Protein AF-A0A9P6GRE8-F1 (afdb_monomer_lite)

Foldseek 3Di:
DDDDDDDDDDDDDDPDPPVPPPPPPPPVVVVVVVPPPCLVVLLVLVVVQCPDPFWDQDPQQAIDGPPVVVVVVCVVPVSCVVSNPHHRPPVVVSCCVPVPPPVPPPDDDDPVVVVVVVVPPPDDDDDDDDDDDDDDDDDDDDDDDPPVPPPPQDPVNVVVVVVVVVVVVVVVVVVVVVDQLLVVLLVVQCVQQVVQDPVLSVQVSVVSVDSVVSVVLVPDPDVLRNLVVSLVSSVVCLVVDPDVVSNVQNVQWDSDDDGHIDGNPPPPPPD

pLDDT: mean 74.09, std 20.43, range [36.44, 96.12]

Structure (mmCIF, N/CA/C/O backbone):
data_AF-A0A9P6GRE8-F1
#
_entry.id   AF-A0A9P6GRE8-F1
#
loop_
_atom_site.group_PDB
_atom_site.id
_atom_site.type_symbol
_atom_site.label_atom_id
_atom_site.label_alt_id
_atom_site.label_comp_id
_atom_site.label_asym_id
_atom_site.label_entity_id
_atom_site.label_seq_id
_atom_site.pdbx_PDB_ins_code
_atom_site.Cartn_x
_atom_site.Cartn_y
_atom_site.Cartn_z
_atom_site.occupancy
_atom_site.B_iso_or_equiv
_atom_site.auth_seq_id
_atom_site.auth_comp_id
_atom_site.auth_asym_id
_atom_site.auth_atom_id
_atom_site.pdbx_PDB_model_num
ATOM 1 N N . MET A 1 1 ? -54.436 6.975 -46.767 1.00 41.91 1 MET A N 1
ATOM 2 C CA . MET A 1 1 ? -54.379 5.499 -46.715 1.00 41.91 1 MET A CA 1
ATOM 3 C C . MET A 1 1 ? -53.053 5.108 -47.328 1.00 41.91 1 MET A C 1
ATOM 5 O O . MET A 1 1 ? -52.965 4.962 -48.537 1.00 41.91 1 MET A O 1
ATOM 9 N N . GLU A 1 2 ? -52.014 5.079 -46.502 1.00 37.56 2 GLU A N 1
ATOM 10 C CA . GLU A 1 2 ? -50.645 4.765 -46.909 1.00 37.56 2 GLU A CA 1
ATOM 11 C C . GLU A 1 2 ? -50.245 3.464 -46.216 1.00 37.56 2 GLU A C 1
ATOM 13 O O . GLU A 1 2 ? -50.403 3.318 -45.004 1.00 37.56 2 GLU A O 1
ATOM 18 N N . LEU A 1 3 ? -49.809 2.498 -47.021 1.00 41.84 3 LEU A N 1
ATOM 19 C CA . LEU A 1 3 ? -49.310 1.201 -46.592 1.00 41.84 3 LEU A CA 1
ATOM 20 C C . LEU A 1 3 ? -47.815 1.343 -46.313 1.00 41.84 3 LEU A C 1
ATOM 22 O O . LEU A 1 3 ? -47.049 1.599 -47.238 1.00 41.84 3 LEU A O 1
ATOM 26 N N . ASN A 1 4 ? -47.405 1.147 -45.060 1.00 46.91 4 ASN A N 1
ATOM 27 C CA . ASN A 1 4 ? -46.005 0.960 -44.702 1.00 46.91 4 ASN A CA 1
ATOM 28 C C . ASN A 1 4 ? -45.861 -0.433 -44.080 1.00 46.91 4 ASN A C 1
ATOM 30 O O . ASN A 1 4 ? -46.394 -0.708 -43.004 1.00 46.91 4 ASN A O 1
ATOM 34 N N . ALA A 1 5 ? -45.208 -1.334 -44.813 1.00 48.62 5 ALA A N 1
ATOM 35 C CA . ALA A 1 5 ? -44.947 -2.702 -44.397 1.00 48.62 5 ALA A CA 1
ATOM 36 C C . ALA A 1 5 ? -43.718 -2.727 -43.478 1.00 48.62 5 ALA A C 1
ATOM 38 O O . ALA A 1 5 ? -42.595 -2.490 -43.918 1.00 48.62 5 ALA A O 1
ATOM 39 N N . TYR A 1 6 ? -43.943 -3.008 -42.195 1.00 40.28 6 TYR A N 1
ATOM 40 C CA . TYR A 1 6 ? -42.891 -3.307 -41.227 1.00 40.28 6 TYR A CA 1
ATOM 41 C C . TYR A 1 6 ? -42.411 -4.752 -41.414 1.00 40.28 6 TYR A C 1
ATOM 43 O O . TYR A 1 6 ? -43.189 -5.695 -41.277 1.00 40.28 6 TYR A O 1
ATOM 51 N N . SER A 1 7 ? -41.123 -4.905 -41.723 1.00 48.31 7 SER A N 1
ATOM 52 C CA . SER A 1 7 ? -40.409 -6.183 -41.771 1.00 48.31 7 SER A CA 1
ATOM 53 C C . SER A 1 7 ? -39.946 -6.580 -40.368 1.00 48.31 7 SER A C 1
ATOM 55 O O . SER A 1 7 ? -39.367 -5.767 -39.648 1.00 48.31 7 SER A O 1
ATOM 57 N N . VAL A 1 8 ? -40.194 -7.837 -40.002 1.00 44.16 8 VAL A N 1
ATOM 58 C CA . VAL A 1 8 ? -39.723 -8.508 -38.781 1.00 44.16 8 VAL A CA 1
ATOM 59 C C . VAL A 1 8 ? -38.651 -9.530 -39.180 1.00 44.16 8 VAL A C 1
ATOM 61 O O . VAL A 1 8 ? -38.785 -10.152 -40.230 1.00 44.16 8 VAL A O 1
ATOM 64 N N . ALA A 1 9 ? -37.663 -9.712 -38.292 1.00 37.53 9 ALA A N 1
ATOM 65 C CA . ALA A 1 9 ? -36.403 -10.476 -38.382 1.00 37.53 9 ALA A CA 1
ATOM 66 C C . ALA A 1 9 ? -35.232 -9.630 -38.934 1.00 37.53 9 ALA A C 1
ATOM 68 O O . ALA A 1 9 ? -35.359 -9.003 -39.976 1.00 37.53 9 ALA A O 1
ATOM 69 N N . ASP A 1 10 ? -34.094 -9.466 -38.255 1.00 37.81 10 ASP A N 1
ATOM 70 C CA . ASP A 1 10 ? -33.418 -10.404 -37.362 1.00 37.81 10 ASP A CA 1
ATOM 71 C C . ASP A 1 10 ? -32.956 -9.795 -36.034 1.00 37.81 10 ASP A C 1
ATOM 73 O O . ASP A 1 10 ? -32.439 -8.682 -35.934 1.00 37.81 10 ASP A O 1
ATOM 77 N N . VAL A 1 11 ? -33.134 -10.622 -35.011 1.00 52.03 11 VAL A N 1
ATOM 78 C CA . VAL A 1 11 ? -32.720 -10.466 -33.626 1.00 52.03 11 VAL A CA 1
ATOM 79 C C . VAL A 1 11 ? -31.392 -11.211 -33.514 1.00 52.03 11 VAL A C 1
ATOM 81 O O . VAL A 1 11 ? -31.426 -12.432 -33.527 1.00 52.03 11 VAL A O 1
ATOM 84 N N . ASN A 1 12 ? -30.244 -10.517 -33.499 1.00 39.22 12 ASN A N 1
ATOM 85 C CA . ASN A 1 12 ? -28.954 -11.003 -32.964 1.00 39.22 12 ASN A CA 1
ATOM 86 C C . ASN A 1 12 ? -27.802 -10.022 -33.249 1.00 39.22 12 ASN A C 1
ATOM 88 O O . ASN A 1 12 ? -27.154 -10.101 -34.289 1.00 39.22 12 ASN A O 1
ATOM 92 N N . SER A 1 13 ? -27.519 -9.124 -32.301 1.00 41.50 13 SER A N 1
ATOM 93 C CA . SER A 1 13 ? -26.158 -8.692 -31.910 1.00 41.50 13 SER A CA 1
ATOM 94 C C . SER A 1 13 ? -26.251 -7.577 -30.866 1.00 41.50 13 SER A C 1
ATOM 96 O O . SER A 1 13 ? -25.869 -6.434 -31.091 1.00 41.50 13 SER A O 1
ATOM 98 N N . LEU A 1 14 ? -26.790 -7.923 -29.697 1.00 40.62 14 LEU A N 1
ATOM 99 C CA . LEU A 1 14 ? -26.604 -7.168 -28.460 1.00 40.62 14 LEU A CA 1
ATOM 100 C C . LEU A 1 14 ? -26.132 -8.148 -27.388 1.00 40.62 14 LEU A C 1
ATOM 102 O O . LEU A 1 14 ? -26.892 -8.591 -26.536 1.00 40.62 14 LEU A O 1
ATOM 106 N N . SER A 1 15 ? -24.856 -8.513 -27.464 1.00 36.78 15 SER A N 1
ATOM 107 C CA . SER A 1 15 ? -24.159 -9.215 -26.390 1.00 36.78 15 SER A CA 1
ATOM 108 C C . SER A 1 15 ? -22.687 -8.817 -26.401 1.00 36.78 15 SER A C 1
ATOM 110 O O . SER A 1 15 ? -21.869 -9.500 -27.003 1.00 36.78 15 SER A O 1
ATOM 112 N N . SER A 1 16 ? -22.357 -7.686 -25.776 1.00 37.31 16 SER A N 1
ATOM 113 C CA . SER A 1 16 ? -21.084 -7.520 -25.054 1.00 37.31 16 SER A CA 1
ATOM 114 C C . SER A 1 16 ? -21.059 -6.190 -24.288 1.00 37.31 16 SER A C 1
ATOM 116 O O . SER A 1 16 ? -20.123 -5.404 -24.407 1.00 37.31 16 SER A O 1
ATOM 118 N N . ILE A 1 17 ? -22.093 -5.932 -23.484 1.00 36.59 17 ILE A N 1
ATOM 119 C CA . ILE A 1 17 ? -21.968 -5.043 -22.323 1.00 36.59 17 ILE A CA 1
ATOM 120 C C . ILE A 1 17 ? -21.820 -5.980 -21.125 1.00 36.59 17 ILE A C 1
ATOM 122 O O . ILE A 1 17 ? -22.780 -6.291 -20.428 1.00 36.59 17 ILE A O 1
ATOM 126 N N . ALA A 1 18 ? -20.616 -6.530 -20.962 1.00 37.81 18 ALA A N 1
ATOM 127 C CA . ALA A 1 18 ? -20.199 -7.091 -19.689 1.00 37.81 18 ALA A CA 1
ATOM 128 C C . ALA A 1 18 ? -19.699 -5.910 -18.857 1.00 37.81 18 ALA A C 1
ATOM 130 O O . ALA A 1 18 ? -18.546 -5.492 -18.951 1.00 37.81 18 ALA A O 1
ATOM 131 N N . ASP A 1 19 ? -20.637 -5.336 -18.115 1.00 36.44 19 ASP A N 1
ATOM 132 C CA . ASP A 1 19 ? -20.415 -4.353 -17.068 1.00 36.44 19 ASP A CA 1
ATOM 133 C C . ASP A 1 19 ? -19.628 -5.030 -15.934 1.00 36.44 19 ASP A C 1
ATOM 135 O O . ASP A 1 19 ? -20.173 -5.527 -14.948 1.00 36.44 19 ASP A O 1
ATOM 139 N N . ALA A 1 20 ? -18.315 -5.148 -16.129 1.00 40.25 20 ALA A N 1
ATOM 140 C CA . ALA A 1 20 ? -17.381 -5.544 -15.091 1.00 40.25 20 ALA A CA 1
ATOM 141 C C . ALA A 1 20 ? -17.182 -4.349 -14.153 1.00 40.25 20 ALA A C 1
ATOM 143 O O . ALA A 1 20 ? -16.136 -3.698 -14.145 1.00 40.25 20 ALA A O 1
ATOM 144 N N . SER A 1 21 ? -18.202 -4.076 -13.339 1.00 36.50 21 SER A N 1
ATOM 145 C CA . SER A 1 21 ? -18.032 -3.335 -12.097 1.00 36.50 21 SER A CA 1
ATOM 146 C C . SER A 1 21 ? -17.137 -4.168 -11.177 1.00 36.50 21 SER A C 1
ATOM 148 O O . SER A 1 21 ? -17.571 -4.958 -10.340 1.00 36.50 21 SER A O 1
ATOM 150 N N . VAL A 1 22 ? -15.827 -4.023 -11.367 1.00 38.09 22 VAL A N 1
ATOM 151 C CA . VAL A 1 22 ? -14.827 -4.445 -10.394 1.00 38.09 22 VAL A CA 1
ATOM 152 C C . VAL A 1 22 ? -15.048 -3.555 -9.180 1.00 38.09 22 VAL A C 1
ATOM 154 O O . VAL A 1 22 ? -14.492 -2.461 -9.070 1.00 38.09 22 VAL A O 1
ATOM 157 N N . VAL A 1 23 ? -15.923 -4.010 -8.282 1.00 38.88 23 VAL A N 1
ATOM 158 C CA . VAL A 1 23 ? -16.037 -3.484 -6.928 1.00 38.88 23 VAL A CA 1
ATOM 159 C C . VAL A 1 23 ? -14.650 -3.654 -6.329 1.00 38.88 23 VAL A C 1
ATOM 161 O O . VAL A 1 23 ? -14.247 -4.745 -5.935 1.00 38.88 23 VAL A O 1
ATOM 164 N N . SER A 1 24 ? -13.873 -2.575 -6.354 1.00 41.00 24 SER A N 1
ATOM 165 C CA . SER A 1 24 ? -12.582 -2.507 -5.693 1.00 41.00 24 SER A CA 1
ATOM 166 C C . SER A 1 24 ? -12.870 -2.593 -4.205 1.00 41.00 24 SER A C 1
ATOM 168 O O . SER A 1 24 ? -13.191 -1.598 -3.557 1.00 41.00 24 SER A O 1
ATOM 170 N N . ILE A 1 25 ? -12.855 -3.819 -3.685 1.00 45.19 25 ILE A N 1
ATOM 171 C CA . ILE A 1 25 ? -13.057 -4.101 -2.273 1.00 45.19 25 ILE A CA 1
ATOM 172 C C . ILE A 1 25 ? -11.935 -3.377 -1.526 1.00 45.19 25 ILE A C 1
ATOM 174 O O . ILE A 1 25 ? -10.766 -3.757 -1.574 1.00 45.19 25 ILE A O 1
ATOM 178 N N . ASN A 1 26 ? -12.299 -2.271 -0.880 1.00 41.69 26 ASN A N 1
ATOM 179 C CA . ASN A 1 26 ? -11.390 -1.448 -0.107 1.00 41.69 26 ASN A CA 1
ATOM 180 C C . ASN A 1 26 ? -10.829 -2.287 1.050 1.00 41.69 26 ASN A C 1
ATOM 182 O O . ASN A 1 26 ? -11.561 -2.637 1.977 1.00 41.69 26 ASN A O 1
ATOM 186 N N . VAL A 1 27 ? -9.527 -2.578 1.015 1.00 47.38 27 VAL A N 1
ATOM 187 C CA . VAL A 1 27 ? -8.810 -3.355 2.041 1.00 47.38 27 VAL A CA 1
ATOM 188 C C . VAL A 1 27 ? -9.034 -2.778 3.448 1.00 47.38 27 VAL A C 1
ATOM 190 O O . VAL A 1 27 ? -9.081 -3.532 4.415 1.00 47.38 27 VAL A O 1
ATOM 193 N N . TYR A 1 28 ? -9.276 -1.466 3.574 1.00 46.78 28 TYR A N 1
ATOM 194 C CA . TYR A 1 28 ? -9.602 -0.816 4.849 1.00 46.78 28 TYR A CA 1
ATOM 195 C C . TYR A 1 28 ? -11.047 -1.032 5.314 1.00 46.78 28 TYR A C 1
ATOM 197 O O . TYR A 1 28 ? -11.292 -1.120 6.515 1.00 46.78 28 TYR A O 1
ATOM 205 N N . GLY A 1 29 ? -12.004 -1.143 4.388 1.00 51.03 29 GLY A N 1
ATOM 206 C CA . GLY A 1 29 ? -13.385 -1.507 4.725 1.00 51.03 29 GLY A CA 1
ATOM 207 C C . GLY A 1 29 ? -13.457 -2.936 5.259 1.00 51.03 29 GLY A C 1
ATOM 208 O O . GLY A 1 29 ? -14.133 -3.203 6.246 1.00 51.03 29 GLY A O 1
ATOM 209 N N . VAL A 1 30 ? -12.653 -3.819 4.668 1.00 52.75 30 VAL A N 1
ATOM 210 C CA . VAL A 1 30 ? -12.494 -5.206 5.103 1.00 52.75 30 VAL A CA 1
ATOM 211 C C . VAL A 1 30 ? -11.774 -5.226 6.464 1.00 52.75 30 VAL A C 1
ATOM 213 O O . VAL A 1 30 ? -12.344 -5.740 7.416 1.00 52.75 30 VAL A O 1
ATOM 216 N N . ALA A 1 31 ? -10.634 -4.529 6.627 1.00 53.25 31 ALA A N 1
ATOM 217 C CA . ALA A 1 31 ? -9.915 -4.318 7.907 1.00 53.25 31 ALA A CA 1
ATOM 218 C C . ALA A 1 31 ? -10.809 -3.882 9.084 1.00 53.25 31 ALA A C 1
ATOM 220 O O . ALA A 1 31 ? -10.649 -4.383 10.198 1.00 53.25 31 ALA A O 1
ATOM 221 N N . ASN A 1 32 ? -11.737 -2.954 8.848 1.00 54.16 32 ASN A N 1
ATOM 222 C CA . ASN A 1 32 ? -12.642 -2.462 9.885 1.00 54.16 32 ASN A CA 1
ATOM 223 C C . ASN A 1 32 ? -13.814 -3.417 10.150 1.00 54.16 32 ASN A C 1
ATOM 225 O O . ASN A 1 32 ? -14.163 -3.595 11.314 1.00 54.16 32 ASN A O 1
ATOM 229 N N . ALA A 1 33 ? -14.345 -4.093 9.126 1.00 56.62 33 ALA A N 1
ATOM 230 C CA . ALA A 1 33 ? -15.331 -5.163 9.305 1.00 56.62 33 ALA A CA 1
ATOM 231 C C . ALA A 1 33 ? -14.755 -6.364 10.088 1.00 56.62 33 ALA A C 1
ATOM 233 O O . ALA A 1 33 ? -15.465 -6.990 10.868 1.00 56.62 33 ALA A O 1
ATOM 234 N N . TRP A 1 34 ? -13.450 -6.652 9.971 1.00 58.41 34 TRP A N 1
ATOM 235 C CA . TRP A 1 34 ? -12.781 -7.698 10.766 1.00 58.41 34 TRP A CA 1
ATOM 236 C C . TRP A 1 34 ? -12.610 -7.349 12.247 1.00 58.41 34 TRP A C 1
ATOM 238 O O . TRP A 1 34 ? -12.411 -8.249 13.062 1.00 58.41 34 TRP A O 1
ATOM 248 N N . ARG A 1 35 ? -12.634 -6.057 12.608 1.00 55.97 35 ARG A N 1
ATOM 249 C CA . ARG A 1 35 ? -12.514 -5.608 14.005 1.00 55.97 35 ARG A CA 1
ATOM 250 C C . ARG A 1 35 ? -13.856 -5.664 14.739 1.00 55.97 35 ARG A C 1
ATOM 252 O O . ARG A 1 35 ? -13.894 -5.437 15.949 1.00 55.97 35 ARG A O 1
ATOM 259 N N . GLU A 1 36 ? -14.939 -5.982 14.031 1.00 67.12 36 GLU A N 1
ATOM 260 C CA . GLU A 1 36 ? -16.207 -6.284 14.670 1.00 67.12 36 GLU A CA 1
ATOM 261 C C . GLU A 1 36 ? -16.109 -7.636 15.396 1.00 67.12 36 GLU A C 1
ATOM 263 O O . GLU A 1 36 ? -15.745 -8.648 14.788 1.00 67.12 36 GLU A O 1
ATOM 268 N N . PRO A 1 37 ? -16.452 -7.693 16.694 1.00 65.12 37 PRO A N 1
ATOM 269 C CA . PRO A 1 37 ? -16.288 -8.887 17.525 1.00 65.12 37 PRO A CA 1
ATOM 270 C C . PRO A 1 37 ? -17.093 -10.120 17.060 1.00 65.12 37 PRO A C 1
ATOM 272 O O . PRO A 1 37 ? -16.915 -11.198 17.620 1.00 65.12 37 PRO A O 1
ATOM 275 N N . GLY A 1 38 ? -17.942 -9.998 16.032 1.00 76.00 38 GLY A N 1
ATOM 276 C CA . GLY A 1 38 ? -18.730 -11.100 15.471 1.00 76.00 38 GLY A CA 1
ATOM 277 C C . GLY A 1 38 ? -18.027 -11.918 14.384 1.00 76.00 38 GLY A C 1
ATOM 278 O O . GLY A 1 38 ? -18.313 -13.099 14.248 1.00 76.00 38 GLY A O 1
ATOM 279 N N . CYS A 1 39 ? -17.069 -11.350 13.646 1.00 81.25 39 CYS A N 1
ATOM 280 C CA . CYS A 1 39 ? -16.564 -11.963 12.409 1.00 81.25 39 CYS A CA 1
ATOM 281 C C . CYS A 1 39 ? -15.835 -13.307 12.644 1.00 81.25 39 CYS A C 1
ATOM 283 O O . CYS A 1 39 ? -16.085 -14.309 11.974 1.00 81.25 39 CYS A O 1
ATOM 285 N N . LYS A 1 40 ? -14.989 -13.376 13.681 1.00 82.25 40 LYS A N 1
ATOM 286 C CA . LYS A 1 40 ? -14.286 -14.616 14.061 1.00 82.25 40 LYS A CA 1
ATOM 287 C C . LYS A 1 40 ? -15.227 -15.673 14.654 1.00 82.25 40 LYS A C 1
ATOM 289 O O . LYS A 1 40 ? -15.020 -16.865 14.435 1.00 82.25 40 LYS A O 1
ATOM 294 N N . ALA A 1 41 ? -16.237 -15.247 15.415 1.00 85.81 41 ALA A N 1
ATOM 295 C CA . ALA A 1 41 ? -17.239 -16.151 15.978 1.00 85.81 41 ALA A CA 1
ATOM 296 C C . ALA A 1 41 ? -18.105 -16.756 14.864 1.00 85.81 41 ALA A C 1
ATOM 298 O O . ALA A 1 41 ? -18.312 -17.965 14.828 1.00 85.81 41 ALA A O 1
ATOM 299 N N . ASP A 1 42 ? -18.502 -15.927 13.903 1.00 88.19 42 ASP A N 1
ATOM 300 C CA . ASP A 1 42 ? -19.281 -16.308 12.730 1.00 88.19 42 ASP A CA 1
ATOM 301 C C . ASP A 1 42 ? -18.570 -17.349 11.870 1.00 88.19 42 ASP A C 1
ATOM 303 O O . ASP A 1 42 ? -19.197 -18.331 11.469 1.00 88.19 42 ASP A O 1
ATOM 307 N N . TRP A 1 43 ? -17.263 -17.172 11.649 1.00 89.19 43 TRP A N 1
ATOM 308 C CA . TRP A 1 43 ? -16.434 -18.156 10.959 1.00 89.19 43 TRP A CA 1
ATOM 309 C C . TRP A 1 43 ? -16.367 -19.490 11.699 1.00 89.19 43 TRP A C 1
ATOM 311 O O . TRP A 1 43 ? -16.486 -20.543 11.079 1.00 89.19 43 TRP A O 1
ATOM 321 N N . LYS A 1 44 ? -16.207 -19.459 13.026 1.00 89.50 44 LYS A N 1
ATOM 322 C CA . LYS A 1 44 ? -16.135 -20.680 13.833 1.00 89.50 44 LYS A CA 1
ATOM 323 C C . LYS A 1 44 ? -17.432 -21.485 13.741 1.00 89.50 44 LYS A C 1
ATOM 325 O O . LYS A 1 44 ? -17.382 -22.683 13.489 1.00 89.50 44 LYS A O 1
ATOM 330 N N . VAL A 1 45 ? -18.577 -20.815 13.873 1.00 90.88 45 VAL A N 1
ATOM 331 C CA . VAL A 1 45 ? -19.903 -21.438 13.732 1.00 90.88 45 VAL A CA 1
ATOM 332 C C . VAL A 1 45 ? -20.086 -22.013 12.326 1.00 90.88 45 VAL A C 1
ATOM 334 O O . VAL A 1 45 ? -20.584 -23.124 12.166 1.00 90.88 45 VAL A O 1
ATOM 337 N N . TRP A 1 46 ? -19.651 -21.283 11.297 1.00 90.69 46 TRP A N 1
ATOM 338 C CA . TRP A 1 46 ? -19.727 -21.751 9.915 1.00 90.69 46 TRP A CA 1
ATOM 339 C C . TRP A 1 46 ? -18.830 -22.974 9.656 1.00 90.69 46 TRP A C 1
ATOM 341 O O . TRP A 1 46 ? -19.262 -23.924 9.007 1.00 90.69 46 TRP A O 1
ATOM 351 N N . GLN A 1 47 ? -17.614 -23.003 10.209 1.00 90.62 47 GLN A N 1
ATOM 352 C CA . GLN A 1 47 ? -16.735 -24.170 10.120 1.00 90.62 47 GLN A CA 1
ATOM 353 C C . GLN A 1 47 ? -17.301 -25.390 10.851 1.00 90.62 47 GLN A C 1
ATOM 355 O O . GLN A 1 47 ? -17.241 -26.496 10.319 1.00 90.62 47 GLN A O 1
ATOM 360 N N . GLU A 1 48 ? -17.846 -25.210 12.057 1.00 90.88 48 GLU A N 1
ATOM 361 C CA . GLU A 1 48 ? -18.491 -26.297 12.802 1.00 90.88 48 GLU A CA 1
ATOM 362 C C . GLU A 1 48 ? -19.645 -26.898 11.992 1.00 90.88 48 GLU A C 1
ATOM 364 O O . GLU A 1 48 ? -19.740 -28.118 11.881 1.00 90.88 48 GLU A O 1
ATOM 369 N N . LEU A 1 49 ? -20.454 -26.053 11.345 1.00 89.62 49 LEU A N 1
ATOM 370 C CA . LEU A 1 49 ? -21.535 -26.479 10.458 1.00 89.62 49 LEU A CA 1
ATOM 371 C C . LEU A 1 49 ? -21.024 -27.266 9.238 1.00 89.62 49 LEU A C 1
ATOM 373 O O . LEU A 1 49 ? -21.609 -28.287 8.885 1.00 89.62 49 LEU A O 1
ATOM 377 N N . ASN A 1 50 ? -19.933 -26.818 8.608 1.00 88.19 50 ASN A N 1
ATOM 378 C CA . ASN A 1 50 ? -19.365 -27.465 7.419 1.00 88.19 50 ASN A CA 1
ATOM 379 C C . ASN A 1 50 ? -18.635 -28.787 7.738 1.00 88.19 50 ASN A C 1
ATOM 381 O O . ASN A 1 50 ? -18.508 -29.655 6.880 1.00 88.19 50 ASN A O 1
ATOM 385 N N . ASN A 1 51 ? -18.176 -28.962 8.981 1.00 88.62 51 ASN A N 1
ATOM 386 C CA . ASN A 1 51 ? -17.532 -30.194 9.448 1.00 88.62 51 ASN A CA 1
ATOM 387 C C . ASN A 1 51 ? -18.531 -31.289 9.862 1.00 88.62 51 ASN A C 1
ATOM 389 O O . ASN A 1 51 ? -18.130 -32.430 10.107 1.00 88.62 51 ASN A O 1
ATOM 393 N N . LEU A 1 52 ? -19.825 -30.975 9.963 1.00 90.56 52 LEU A N 1
ATOM 394 C CA . LEU A 1 52 ? -20.850 -31.957 10.296 1.00 90.56 52 LEU A CA 1
ATOM 395 C C . LEU A 1 52 ? -21.205 -32.812 9.072 1.00 90.56 52 LEU A C 1
ATOM 397 O O . LEU A 1 52 ? -21.628 -32.321 8.027 1.00 90.56 52 LEU A O 1
ATOM 401 N N . SER A 1 53 ? -21.078 -34.130 9.224 1.00 85.00 53 SER A N 1
ATOM 402 C CA . SER A 1 53 ? -21.449 -35.095 8.186 1.00 85.00 53 SER A CA 1
ATOM 403 C C . SER A 1 53 ? -22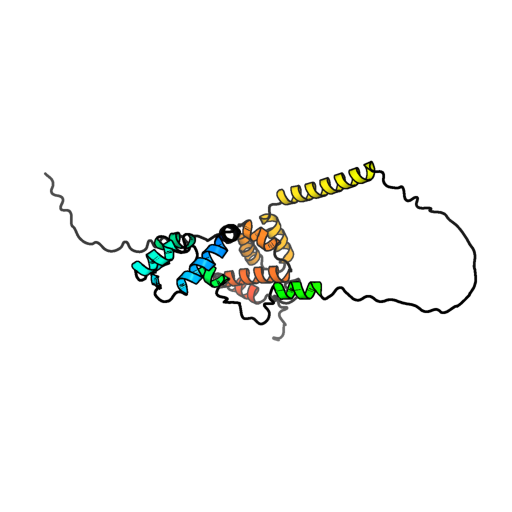.948 -35.013 7.877 1.00 85.00 53 SER A C 1
ATOM 405 O O . SER A 1 53 ? -23.772 -35.197 8.769 1.00 85.00 53 SER A O 1
ATOM 407 N N . GLY A 1 54 ? -23.300 -34.805 6.606 1.00 86.12 54 GLY A N 1
ATOM 408 C CA . GLY A 1 54 ? -24.695 -34.724 6.144 1.00 86.12 54 GLY A CA 1
ATOM 409 C C . GLY A 1 54 ? -25.171 -33.315 5.786 1.00 86.12 54 GLY A C 1
ATOM 410 O O . GLY A 1 54 ? -26.300 -33.162 5.317 1.00 86.12 54 GLY A O 1
ATOM 411 N N . PHE A 1 55 ? -24.309 -32.309 5.942 1.00 89.75 55 PHE A N 1
ATOM 412 C CA . PHE A 1 55 ? -24.525 -30.969 5.410 1.00 89.75 55 PHE A CA 1
ATOM 413 C C . PHE A 1 55 ? -23.540 -30.698 4.272 1.00 89.75 55 PHE A C 1
ATOM 415 O O . PHE A 1 55 ? -22.398 -31.151 4.289 1.00 89.75 55 PHE A O 1
ATOM 422 N N . ALA A 1 56 ? -24.002 -29.977 3.261 1.00 89.31 56 ALA A N 1
ATOM 423 C CA . ALA A 1 56 ? -23.199 -29.502 2.149 1.00 89.31 56 ALA A CA 1
ATOM 424 C C . ALA A 1 56 ? -23.559 -28.044 1.862 1.00 89.31 56 ALA A C 1
ATOM 426 O O . ALA A 1 56 ? -24.667 -27.594 2.149 1.00 89.31 56 ALA A O 1
ATOM 427 N N . VAL A 1 57 ? -22.637 -27.293 1.276 1.00 90.12 57 VAL A N 1
ATOM 428 C CA . VAL A 1 57 ? -22.896 -25.922 0.828 1.00 90.12 57 VAL A CA 1
ATOM 429 C C . VAL A 1 57 ? -23.221 -25.960 -0.664 1.00 90.12 57 VAL A C 1
ATOM 431 O O . VAL A 1 57 ? -22.507 -26.598 -1.437 1.00 90.12 57 VAL A O 1
ATOM 434 N N . ASN A 1 58 ? -24.324 -25.332 -1.073 1.00 89.38 58 ASN A N 1
ATOM 435 C CA . ASN A 1 58 ? -24.689 -25.238 -2.487 1.00 89.38 58 ASN A CA 1
ATOM 436 C C . ASN A 1 58 ? -23.852 -24.179 -3.227 1.00 89.38 58 ASN A C 1
ATOM 438 O O . ASN A 1 58 ? -23.107 -23.412 -2.622 1.00 89.38 58 ASN A O 1
ATOM 442 N N . GLU A 1 59 ? -24.025 -24.089 -4.546 1.00 87.69 59 GLU A N 1
ATOM 443 C CA . GLU A 1 59 ? -23.331 -23.110 -5.402 1.00 87.69 59 GLU A CA 1
ATOM 444 C C . GLU A 1 59 ? -23.586 -21.643 -5.003 1.00 87.69 59 GLU A C 1
ATOM 446 O O . GLU A 1 59 ? -22.817 -20.757 -5.362 1.00 87.69 59 GLU A O 1
ATOM 451 N N . PHE A 1 60 ? -24.644 -21.379 -4.232 1.00 85.69 60 PHE A N 1
ATOM 452 C CA . PHE A 1 60 ? -24.992 -20.051 -3.727 1.00 85.69 60 PHE A CA 1
ATOM 453 C C . PHE A 1 60 ? -24.421 -19.760 -2.330 1.00 85.69 60 PHE A C 1
ATOM 455 O O . PHE A 1 60 ? -24.749 -18.725 -1.751 1.00 85.69 60 PHE A O 1
ATOM 462 N N . GLY A 1 61 ? -23.609 -20.658 -1.762 1.00 83.19 61 GLY A N 1
ATOM 463 C CA . GLY A 1 61 ? -23.038 -20.501 -0.422 1.00 83.19 61 GLY A CA 1
ATOM 464 C C . GLY A 1 61 ? -24.030 -20.768 0.719 1.00 83.19 61 GLY A C 1
ATOM 465 O O . GLY A 1 61 ? -23.770 -20.393 1.862 1.00 83.19 61 GLY A O 1
ATOM 466 N N . VAL A 1 62 ? -25.186 -21.375 0.430 1.00 88.44 62 VAL A N 1
ATOM 467 C CA . VAL A 1 62 ? -26.235 -21.697 1.411 1.00 88.44 62 VAL A CA 1
ATOM 468 C C . VAL A 1 62 ? -26.151 -23.167 1.803 1.00 88.44 62 VAL A C 1
ATOM 470 O O . VAL A 1 62 ? -25.904 -24.038 0.969 1.00 88.44 62 VAL A O 1
ATOM 473 N N . VAL A 1 63 ? -26.379 -23.450 3.083 1.00 88.69 63 VAL A N 1
ATOM 474 C CA . VAL A 1 63 ? -26.273 -24.802 3.637 1.00 88.69 63 VAL A CA 1
ATOM 475 C C . VAL A 1 63 ? -27.501 -25.627 3.253 1.00 88.69 63 VAL A C 1
ATOM 477 O O . VAL A 1 63 ? -28.642 -25.232 3.500 1.00 88.69 63 VAL A O 1
ATOM 480 N N . VAL A 1 64 ? -27.255 -26.789 2.657 1.00 90.75 64 VAL A N 1
ATOM 481 C CA . VAL A 1 64 ? -28.240 -27.771 2.203 1.00 90.75 64 VAL A CA 1
ATOM 482 C C . VAL A 1 64 ? -27.938 -29.115 2.866 1.00 90.75 64 VAL A C 1
ATOM 484 O O . VAL A 1 64 ? -26.786 -29.504 3.028 1.00 90.75 64 VAL A O 1
ATOM 487 N N . GLY A 1 65 ? -28.976 -29.835 3.273 1.00 90.69 65 GLY A N 1
ATOM 488 C CA . GLY A 1 65 ? -28.860 -31.127 3.944 1.00 90.69 65 GLY A CA 1
ATOM 489 C C . GLY A 1 65 ? -30.237 -31.729 4.190 1.00 90.69 65 GLY A C 1
ATOM 490 O O . GLY A 1 65 ? -31.239 -31.227 3.670 1.00 90.69 65 GLY A O 1
ATOM 491 N N . ASP A 1 66 ? -30.295 -32.788 4.998 1.00 94.31 66 ASP A N 1
ATOM 492 C CA . ASP A 1 66 ? -31.579 -33.316 5.454 1.00 94.31 66 ASP A CA 1
ATOM 493 C C . ASP A 1 66 ? -32.359 -32.229 6.213 1.00 94.31 66 ASP A C 1
ATOM 495 O O . ASP A 1 66 ? -31.850 -31.581 7.131 1.00 94.31 66 ASP A O 1
ATOM 499 N N . SER A 1 67 ? -33.607 -32.004 5.798 1.00 91.12 67 SER A N 1
ATOM 500 C CA . SER A 1 67 ? -34.422 -30.896 6.305 1.00 91.12 67 SER A CA 1
ATOM 501 C C . SER A 1 67 ? -34.718 -31.050 7.794 1.00 91.12 67 SER A C 1
ATOM 503 O O . SER A 1 67 ? -34.750 -30.051 8.510 1.00 91.12 67 SER A O 1
ATOM 505 N N . GLN A 1 68 ? -34.894 -32.287 8.267 1.00 92.12 68 GLN A N 1
ATOM 506 C CA . GLN A 1 68 ? -35.154 -32.566 9.676 1.00 92.12 68 GLN A CA 1
ATOM 507 C C . GLN A 1 68 ? -33.906 -32.294 10.529 1.00 92.12 68 GLN A C 1
ATOM 509 O O . GLN A 1 68 ? -33.989 -31.570 11.522 1.00 92.12 68 GLN A O 1
ATOM 514 N N . ALA A 1 69 ? -32.740 -32.785 10.093 1.00 92.38 69 ALA A N 1
ATOM 515 C CA . ALA A 1 69 ? -31.462 -32.551 10.765 1.00 92.38 69 ALA A CA 1
ATOM 516 C C . ALA A 1 69 ? -31.075 -31.060 10.820 1.00 92.38 69 ALA A C 1
ATOM 518 O O . ALA A 1 69 ? -30.607 -30.584 11.854 1.00 92.38 69 ALA A O 1
ATOM 519 N N . LEU A 1 70 ? -31.314 -30.296 9.742 1.00 90.62 70 LEU A N 1
ATOM 520 C CA . LEU A 1 70 ? -31.078 -28.846 9.722 1.00 90.62 70 LEU A CA 1
ATOM 521 C C . LEU A 1 70 ? -31.958 -28.107 10.736 1.00 90.62 70 LEU A C 1
ATOM 523 O O . LEU A 1 70 ? -31.481 -27.199 11.415 1.00 90.62 70 LEU A O 1
ATOM 527 N N . ILE A 1 71 ? -33.240 -28.473 10.839 1.00 92.88 71 ILE A N 1
ATOM 528 C CA . ILE A 1 71 ? -34.163 -27.841 11.791 1.00 92.88 71 ILE A CA 1
ATOM 529 C C . ILE A 1 71 ? -33.704 -28.105 13.227 1.00 92.88 71 ILE A C 1
ATOM 531 O O . ILE A 1 71 ? -33.552 -27.147 13.982 1.00 92.88 71 ILE A O 1
ATOM 535 N N . GLU A 1 72 ? -33.413 -29.361 13.576 1.00 94.25 72 GLU A N 1
ATOM 536 C CA . GLU A 1 72 ? -32.947 -29.719 14.923 1.00 94.25 72 GLU A CA 1
ATOM 537 C C . GLU A 1 72 ? -31.619 -29.024 15.267 1.00 94.25 72 GLU A C 1
ATOM 539 O O . GLU A 1 72 ? -31.434 -28.532 16.383 1.00 94.25 72 GLU A O 1
ATOM 544 N N . TYR A 1 73 ? -30.700 -28.927 14.301 1.00 93.50 73 TYR A N 1
ATOM 545 C CA . TYR A 1 73 ? -29.431 -28.233 14.495 1.00 93.50 73 TYR A CA 1
ATOM 546 C C . TYR A 1 73 ? -29.630 -26.734 14.764 1.00 93.50 73 TYR A C 1
ATOM 548 O O . TYR A 1 73 ? -29.096 -26.209 15.739 1.00 93.50 73 TYR A O 1
ATOM 556 N N . PHE A 1 74 ? -30.439 -26.040 13.956 1.00 94.25 74 PHE A N 1
ATOM 557 C CA . PHE A 1 74 ? -30.694 -24.606 14.146 1.00 94.25 74 PHE A CA 1
ATOM 558 C C . PHE A 1 74 ? -31.541 -24.287 15.386 1.00 94.25 74 PHE A C 1
ATOM 560 O O . PHE A 1 74 ? -31.493 -23.155 15.869 1.00 94.25 74 PHE A O 1
ATOM 567 N N . GLU A 1 75 ? -32.309 -25.245 15.909 1.00 94.94 75 GLU A N 1
ATOM 568 C CA . GLU A 1 75 ? -32.964 -25.110 17.216 1.00 94.94 75 GLU A CA 1
ATOM 569 C C . GLU A 1 75 ? -31.954 -25.164 18.369 1.00 94.94 75 GLU A C 1
ATOM 571 O O . GLU A 1 75 ? -32.088 -24.405 19.330 1.00 94.94 75 GLU A O 1
ATOM 576 N N . LYS A 1 76 ? -30.916 -26.005 18.260 1.00 94.81 76 LYS A N 1
ATOM 577 C CA . LYS A 1 76 ? -29.827 -26.092 19.250 1.00 94.81 76 LYS A CA 1
ATOM 578 C C . LYS A 1 76 ? -28.810 -24.948 19.131 1.00 94.81 76 LYS A C 1
ATOM 580 O O . LYS A 1 76 ? -28.251 -24.538 20.145 1.00 94.81 76 LYS A O 1
ATOM 585 N N . HIS A 1 77 ? -28.602 -24.419 17.923 1.00 93.75 77 HIS A N 1
ATOM 586 C CA . HIS A 1 77 ? -27.609 -23.386 17.598 1.00 93.75 77 HIS A CA 1
ATOM 587 C C . HIS A 1 77 ? -28.277 -22.141 16.975 1.00 93.75 77 HIS A C 1
ATOM 589 O O . HIS A 1 77 ? -28.332 -21.995 15.747 1.00 93.75 77 HIS A O 1
ATOM 595 N N . PRO A 1 78 ? -28.830 -21.228 17.801 1.00 92.50 78 PRO A N 1
ATOM 596 C CA . PRO A 1 78 ? -29.581 -20.066 17.314 1.00 92.50 78 PRO A CA 1
ATOM 597 C C . PRO A 1 78 ? -28.717 -19.050 16.547 1.00 92.50 78 PRO A C 1
ATOM 599 O O . PRO A 1 78 ? -29.228 -18.308 15.708 1.00 92.50 78 PRO A O 1
ATOM 602 N N . ASP A 1 79 ? -27.414 -19.032 16.806 1.00 91.50 79 ASP A N 1
ATOM 603 C CA . ASP A 1 79 ? -26.388 -18.244 16.122 1.00 91.50 79 ASP A CA 1
ATOM 604 C C . ASP A 1 79 ? -26.163 -18.682 14.665 1.00 91.50 79 ASP A C 1
ATOM 606 O O . ASP A 1 79 ? -25.978 -17.837 13.784 1.00 91.50 79 ASP A O 1
ATOM 610 N N . ALA A 1 80 ? -26.268 -19.982 14.382 1.00 92.50 80 ALA A N 1
ATOM 611 C CA . ALA A 1 80 ? -26.133 -20.534 13.035 1.00 92.50 80 ALA A CA 1
ATOM 612 C C . ALA A 1 80 ? -27.366 -20.279 12.146 1.00 92.50 80 ALA A C 1
ATOM 614 O O . ALA A 1 80 ? -27.283 -20.367 10.919 1.00 92.50 80 ALA A O 1
ATOM 615 N N . ARG A 1 81 ? -28.517 -19.913 12.731 1.00 92.44 81 ARG A N 1
ATOM 616 C CA . ARG A 1 81 ? -29.812 -19.797 12.030 1.00 92.44 81 ARG A CA 1
ATOM 617 C C . ARG A 1 81 ? -29.793 -18.840 10.833 1.00 92.44 81 ARG A C 1
ATOM 619 O O . ARG A 1 81 ? -30.561 -19.023 9.888 1.00 92.44 81 ARG A O 1
ATOM 626 N N . LYS A 1 82 ? -28.912 -17.836 10.841 1.00 91.12 82 LYS A N 1
ATOM 627 C CA . LYS A 1 82 ? -28.729 -16.889 9.725 1.00 91.12 82 LYS A CA 1
ATOM 628 C C . LYS A 1 82 ? -28.210 -17.552 8.443 1.00 91.12 82 LYS A C 1
ATOM 630 O O . LYS A 1 82 ? -28.574 -17.108 7.355 1.00 91.12 82 LYS A O 1
ATOM 635 N N . TYR A 1 83 ? -27.452 -18.642 8.561 1.00 90.62 83 TYR A N 1
ATOM 636 C CA . TYR A 1 83 ? -26.872 -19.356 7.419 1.00 90.62 83 TYR A CA 1
ATOM 637 C C . TYR A 1 83 ? -27.876 -20.229 6.665 1.00 90.62 83 TYR A C 1
ATOM 639 O O . TYR A 1 83 ? -27.584 -20.736 5.585 1.00 90.62 83 TYR A O 1
ATOM 647 N N . ARG A 1 84 ? -29.099 -20.358 7.195 1.00 89.31 84 ARG A N 1
ATOM 648 C CA . ARG A 1 84 ? -30.207 -21.020 6.503 1.00 89.31 84 ARG A CA 1
ATOM 649 C C . ARG A 1 84 ? -30.652 -20.262 5.252 1.00 89.31 84 ARG A C 1
ATOM 651 O O . ARG A 1 84 ? -31.136 -20.875 4.308 1.00 89.31 84 ARG A O 1
ATOM 658 N N . THR A 1 85 ? -30.567 -18.934 5.270 1.00 88.12 85 THR A N 1
ATOM 659 C CA . THR A 1 85 ? -31.088 -18.078 4.190 1.00 88.12 85 THR A CA 1
ATOM 660 C C . THR A 1 85 ? -30.035 -17.176 3.570 1.00 88.12 85 THR A C 1
ATOM 662 O O . THR A 1 85 ? -30.265 -16.657 2.481 1.00 88.12 85 THR A O 1
ATOM 665 N N . LYS A 1 86 ? -28.900 -16.965 4.245 1.00 89.12 86 LYS A N 1
ATOM 666 C CA . LYS A 1 86 ? -27.836 -16.077 3.778 1.00 89.12 86 LYS A CA 1
ATOM 667 C C . LYS A 1 86 ? -26.497 -16.812 3.745 1.00 89.12 86 LYS A C 1
ATOM 669 O O . LYS A 1 86 ? -26.154 -17.440 4.744 1.00 89.12 86 LYS A O 1
ATOM 674 N N . PRO A 1 87 ? -25.728 -16.701 2.652 1.00 89.00 87 PRO A N 1
ATOM 675 C CA . PRO A 1 87 ? -24.371 -17.222 2.621 1.00 89.00 87 PRO A CA 1
ATOM 676 C C . PRO A 1 87 ? -23.462 -16.456 3.585 1.00 89.00 87 PRO A C 1
ATOM 678 O O . PRO A 1 87 ? -23.749 -15.313 3.961 1.00 89.00 87 PRO A O 1
ATOM 681 N N . LEU A 1 88 ? -22.349 -17.081 3.973 1.00 88.19 88 LEU A N 1
ATOM 682 C CA . LEU A 1 88 ? -21.316 -16.400 4.744 1.00 88.19 88 LEU A CA 1
ATOM 683 C C . LEU A 1 88 ? -20.678 -15.307 3.875 1.00 88.19 88 LEU A C 1
ATOM 685 O O . LEU A 1 88 ? -20.151 -15.570 2.794 1.00 88.19 88 LEU A O 1
ATOM 689 N N . ALA A 1 89 ? -20.716 -14.064 4.353 1.00 85.25 89 ALA A N 1
ATOM 690 C CA . ALA A 1 89 ? -20.079 -12.962 3.650 1.00 85.25 89 ALA A CA 1
ATOM 691 C C . ALA A 1 89 ? -18.565 -13.197 3.574 1.00 85.25 89 ALA A C 1
ATOM 693 O O . ALA A 1 89 ? -17.927 -13.475 4.587 1.00 85.25 89 ALA A O 1
ATOM 694 N N . TYR A 1 90 ? -17.986 -13.041 2.383 1.00 85.94 90 TYR A N 1
ATOM 695 C CA . TYR A 1 90 ? -16.542 -13.156 2.166 1.00 85.94 90 TYR A CA 1
A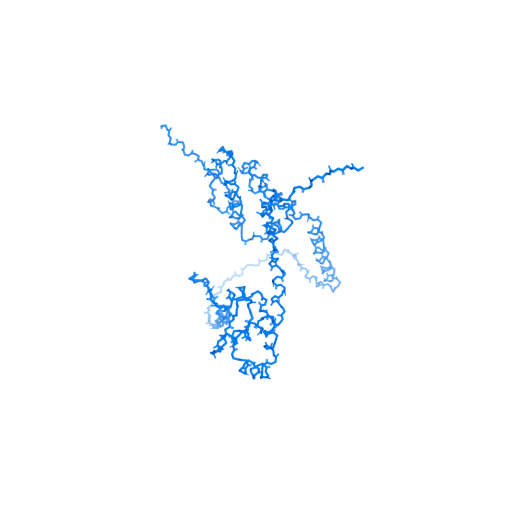TOM 696 C C . TYR A 1 90 ? -15.942 -14.511 2.582 1.00 85.94 90 TYR A C 1
ATOM 698 O O . TYR A 1 90 ? -14.827 -14.549 3.106 1.00 85.94 90 TYR A O 1
ATOM 706 N N . GLU A 1 91 ? -16.658 -15.620 2.379 1.00 86.06 91 GLU A N 1
ATOM 707 C CA . GLU A 1 91 ? -16.189 -16.975 2.718 1.00 86.06 91 GLU A CA 1
ATOM 708 C C . GLU A 1 91 ? -14.757 -17.249 2.222 1.00 86.06 91 GLU A C 1
ATOM 710 O O . GLU A 1 91 ? -13.908 -17.670 3.004 1.00 86.06 91 GLU A O 1
ATOM 715 N N . ASP A 1 92 ? -14.445 -16.915 0.966 1.00 81.19 92 ASP A N 1
ATOM 716 C CA . ASP A 1 92 ? -13.113 -17.115 0.377 1.00 81.19 92 ASP A CA 1
ATOM 717 C C . ASP A 1 92 ? -11.991 -16.413 1.156 1.00 81.19 92 ASP A C 1
ATOM 719 O O . ASP A 1 92 ? -10.880 -16.934 1.285 1.00 81.19 92 ASP A O 1
ATOM 723 N N . LEU A 1 93 ? -12.268 -15.210 1.672 1.00 82.12 93 LEU A N 1
ATOM 724 C CA . LEU A 1 93 ? -11.306 -14.447 2.465 1.00 82.12 93 LEU A CA 1
ATOM 725 C C . LEU A 1 93 ? -11.127 -15.072 3.845 1.00 82.12 93 LEU A C 1
ATOM 727 O O . LEU A 1 93 ? -9.991 -15.193 4.302 1.00 82.12 93 LEU A O 1
ATOM 731 N N . HIS A 1 94 ? -12.219 -15.507 4.478 1.00 83.44 94 HIS A N 1
ATOM 732 C CA . HIS A 1 94 ? -12.155 -16.217 5.752 1.00 83.44 94 HIS A CA 1
ATOM 733 C C . HIS A 1 94 ? -11.360 -17.515 5.623 1.00 83.44 94 HIS A C 1
ATOM 735 O O . HIS A 1 94 ? -10.457 -17.761 6.418 1.00 83.44 94 HIS A O 1
ATOM 741 N N . ARG A 1 95 ? -11.620 -18.290 4.566 1.00 83.25 95 ARG A N 1
ATOM 742 C CA . ARG A 1 95 ? -10.900 -19.526 4.269 1.00 83.25 95 ARG A CA 1
ATOM 743 C C . ARG A 1 95 ? -9.399 -19.275 4.155 1.00 83.25 95 ARG A C 1
ATOM 745 O O . ARG A 1 95 ? -8.610 -19.918 4.833 1.00 83.25 95 ARG A O 1
ATOM 752 N N . ARG A 1 96 ? -8.983 -18.274 3.374 1.00 77.75 96 ARG A N 1
ATOM 753 C CA . ARG A 1 96 ? -7.557 -17.915 3.239 1.00 77.75 96 ARG A CA 1
ATOM 754 C C . ARG A 1 96 ? -6.911 -17.491 4.557 1.00 77.75 96 ARG A C 1
ATOM 756 O O . ARG A 1 96 ? -5.728 -17.756 4.745 1.00 77.75 96 ARG A O 1
ATOM 763 N N . LEU A 1 97 ? -7.655 -16.823 5.437 1.00 77.50 97 LEU A N 1
ATOM 764 C CA . LEU A 1 97 ? -7.133 -16.348 6.718 1.00 77.50 97 LEU A CA 1
ATOM 765 C C . LEU A 1 97 ? -7.024 -17.463 7.765 1.00 77.50 97 LEU A C 1
ATOM 767 O O . LEU A 1 97 ? -6.069 -17.475 8.539 1.00 77.50 97 LEU A O 1
ATOM 771 N N . PHE A 1 98 ? -8.014 -18.357 7.819 1.00 78.00 98 PHE A N 1
ATOM 772 C CA . PHE A 1 98 ? -8.215 -19.269 8.946 1.00 78.00 98 PHE A CA 1
ATOM 773 C C . PHE A 1 98 ? -7.989 -20.749 8.621 1.00 78.00 98 PHE A C 1
ATOM 775 O O . PHE A 1 98 ? -7.588 -21.476 9.524 1.00 78.00 98 PHE A O 1
ATOM 782 N N . ASP A 1 99 ? -8.157 -21.200 7.370 1.00 70.19 99 ASP A N 1
ATOM 783 C CA . ASP A 1 99 ? -7.858 -22.597 6.983 1.00 70.19 99 ASP A CA 1
ATOM 784 C C . ASP A 1 99 ? -6.352 -22.872 6.880 1.00 70.19 99 ASP A C 1
ATOM 786 O O . ASP A 1 99 ? -5.933 -23.949 6.461 1.00 70.19 99 ASP A O 1
ATOM 790 N N . GLY A 1 100 ? -5.507 -21.918 7.274 1.00 55.09 100 GLY A N 1
ATOM 791 C CA . GLY A 1 100 ? -4.093 -22.197 7.445 1.00 55.09 100 GLY A CA 1
ATOM 792 C C . GLY A 1 100 ? -3.388 -22.553 6.139 1.00 55.09 100 GLY A C 1
ATOM 793 O O . GLY A 1 100 ? -2.434 -23.329 6.165 1.00 55.09 100 GLY A O 1
ATOM 794 N N . VAL A 1 101 ? -3.738 -21.901 5.019 1.00 46.91 101 VAL A N 1
ATOM 795 C CA . VAL A 1 101 ? -2.731 -21.656 3.968 1.00 46.91 101 VAL A CA 1
ATOM 796 C C . VAL A 1 101 ? -1.758 -20.609 4.512 1.00 46.91 101 VAL A C 1
ATOM 798 O O . VAL A 1 101 ? -1.666 -19.470 4.061 1.00 46.91 101 VAL A O 1
ATOM 801 N N . ILE A 1 102 ? -1.053 -21.014 5.564 1.00 45.44 102 ILE A N 1
ATOM 802 C CA . ILE A 1 102 ? 0.169 -20.403 6.026 1.00 45.44 102 ILE A CA 1
ATOM 803 C C . ILE A 1 102 ? 1.076 -20.460 4.803 1.00 45.44 102 ILE A C 1
ATOM 805 O O . ILE A 1 102 ? 1.222 -21.494 4.151 1.00 45.44 102 ILE A O 1
ATOM 809 N N . ALA A 1 103 ? 1.652 -19.328 4.427 1.00 44.16 103 ALA A N 1
ATOM 810 C CA . ALA A 1 103 ? 2.789 -19.362 3.537 1.00 44.16 103 ALA A CA 1
ATOM 811 C C . ALA A 1 103 ? 3.862 -20.208 4.243 1.00 44.16 103 ALA A C 1
ATOM 813 O O . ALA A 1 103 ? 4.533 -19.719 5.149 1.00 44.16 103 ALA A O 1
ATOM 814 N N . ASN A 1 104 ? 4.020 -21.475 3.848 1.00 41.09 104 ASN A N 1
ATOM 815 C CA . ASN A 1 104 ? 5.038 -22.407 4.355 1.00 41.09 104 ASN A CA 1
ATOM 816 C C . ASN A 1 104 ? 6.469 -21.973 3.970 1.00 41.09 104 ASN A C 1
ATOM 818 O O . ASN A 1 104 ? 7.364 -22.799 3.803 1.00 41.09 104 ASN A O 1
ATOM 822 N N . GLY A 1 105 ? 6.714 -20.678 3.779 1.00 41.62 105 GLY A N 1
ATOM 823 C CA . GLY A 1 105 ? 8.037 -20.124 3.582 1.00 41.62 105 GLY A CA 1
ATOM 824 C C . GLY A 1 105 ? 8.742 -20.020 4.924 1.00 41.62 105 GLY A C 1
ATOM 825 O O . GLY A 1 105 ? 8.764 -18.935 5.479 1.00 41.62 105 GLY A O 1
ATOM 826 N N . ALA A 1 106 ? 9.242 -21.148 5.441 1.00 42.69 106 ALA A N 1
ATOM 827 C CA . ALA A 1 106 ? 10.366 -21.350 6.377 1.00 42.69 106 ALA A CA 1
ATOM 828 C C . ALA A 1 106 ? 10.640 -20.348 7.537 1.00 42.69 106 ALA A C 1
ATOM 830 O O . ALA A 1 106 ? 11.690 -20.435 8.168 1.00 42.69 106 ALA A O 1
ATOM 831 N N . GLY A 1 107 ? 9.748 -19.411 7.856 1.00 50.34 107 GLY A N 1
ATOM 832 C CA . GLY A 1 107 ? 10.055 -18.275 8.729 1.00 50.34 107 GLY A CA 1
ATOM 833 C C . GLY A 1 107 ? 8.857 -17.629 9.422 1.00 50.34 107 GLY A C 1
ATOM 834 O O . GLY A 1 107 ? 9.036 -16.618 10.097 1.00 50.34 107 GLY A O 1
ATOM 835 N N . ALA A 1 108 ? 7.651 -18.187 9.306 1.00 46.69 108 ALA A N 1
ATOM 836 C CA . ALA A 1 108 ? 6.514 -17.727 10.096 1.00 46.69 108 ALA A CA 1
ATOM 837 C C . ALA A 1 108 ? 6.663 -18.243 11.535 1.00 46.69 108 ALA A C 1
ATOM 839 O O . ALA A 1 108 ? 6.355 -19.397 11.826 1.00 46.69 108 ALA A O 1
ATOM 840 N N . ARG A 1 109 ? 7.200 -17.404 12.426 1.00 48.91 109 ARG A N 1
ATOM 841 C CA . ARG A 1 109 ? 7.157 -17.657 13.869 1.00 48.91 109 ARG A CA 1
ATOM 842 C C . ARG A 1 109 ? 5.789 -17.264 14.400 1.00 48.91 109 ARG A C 1
ATOM 844 O O . ARG A 1 109 ? 5.263 -16.211 14.040 1.00 48.91 109 ARG A O 1
ATOM 851 N N . ASP A 1 110 ? 5.246 -18.130 15.241 1.00 47.25 110 ASP A N 1
ATOM 852 C CA . ASP A 1 110 ? 3.987 -17.910 15.935 1.00 47.25 110 ASP A CA 1
ATOM 853 C C . ASP A 1 110 ? 4.103 -16.692 16.867 1.00 47.25 110 ASP A C 1
ATOM 855 O O . ASP A 1 110 ? 5.147 -16.471 17.491 1.00 47.25 110 ASP A O 1
ATOM 859 N N . ILE A 1 111 ? 3.044 -15.885 16.950 1.00 53.62 111 ILE A N 1
ATOM 860 C CA . ILE A 1 111 ? 3.013 -14.680 17.794 1.00 53.62 111 ILE A CA 1
ATOM 861 C C . ILE A 1 111 ? 3.226 -15.077 19.261 1.00 53.62 111 ILE A C 1
ATOM 863 O O . ILE A 1 111 ? 3.947 -14.390 19.988 1.00 53.62 111 ILE A O 1
ATOM 867 N N . ASP A 1 112 ? 2.707 -16.239 19.657 1.00 57.16 112 ASP A N 1
ATOM 868 C CA . ASP A 1 112 ? 2.851 -16.773 21.010 1.00 57.16 112 ASP A CA 1
ATOM 869 C C . ASP A 1 112 ? 4.308 -17.172 21.332 1.00 57.16 112 ASP A C 1
ATOM 871 O O . ASP A 1 112 ? 4.769 -16.983 22.459 1.00 57.16 112 ASP A O 1
ATOM 875 N N . GLN A 1 113 ? 5.097 -17.602 20.336 1.00 60.78 113 GLN A N 1
ATOM 876 C CA . GLN A 1 113 ? 6.535 -17.880 20.510 1.00 60.78 113 GLN A CA 1
ATOM 877 C C . GLN A 1 113 ? 7.365 -16.603 20.680 1.00 60.78 113 GLN A C 1
ATOM 879 O O . GLN A 1 113 ? 8.383 -16.605 21.373 1.00 60.78 113 GLN A O 1
ATOM 884 N N . LEU A 1 114 ? 6.941 -15.500 20.060 1.00 56.38 114 LEU A N 1
ATOM 885 C CA . LEU A 1 114 ? 7.614 -14.205 20.178 1.00 56.38 114 LEU A CA 1
ATOM 886 C C . LEU A 1 114 ? 7.377 -13.574 21.558 1.00 56.38 114 LEU A C 1
ATOM 888 O O . LEU A 1 114 ? 8.282 -12.961 22.127 1.00 56.38 114 LEU A O 1
ATOM 892 N N . ILE A 1 115 ? 6.182 -13.772 22.118 1.00 67.19 115 ILE A N 1
ATOM 893 C CA . ILE A 1 115 ? 5.842 -13.327 23.473 1.00 67.19 115 ILE A CA 1
ATOM 894 C C . ILE A 1 115 ? 6.621 -14.147 24.512 1.00 67.19 115 ILE A C 1
ATOM 896 O O . ILE A 1 115 ? 7.224 -13.556 25.407 1.00 67.19 115 ILE A O 1
ATOM 900 N N . ALA A 1 116 ? 6.704 -15.474 24.354 1.00 63.00 116 ALA A N 1
ATOM 901 C CA . ALA A 1 116 ? 7.474 -16.339 25.254 1.00 63.00 116 ALA A CA 1
ATOM 902 C C . ALA A 1 116 ? 8.975 -15.985 25.279 1.00 63.00 116 ALA A C 1
ATOM 904 O O . ALA A 1 116 ? 9.556 -15.819 26.350 1.00 63.00 116 ALA A O 1
ATOM 905 N N . ALA A 1 117 ? 9.582 -15.746 24.110 1.00 59.31 117 ALA A N 1
ATOM 906 C CA . ALA A 1 117 ? 11.000 -15.387 24.005 1.00 59.31 117 ALA A CA 1
ATOM 907 C C . ALA A 1 117 ? 11.354 -14.029 24.645 1.00 59.31 117 ALA A C 1
ATOM 909 O O . ALA A 1 117 ? 12.512 -13.784 24.972 1.00 59.31 117 ALA A O 1
ATOM 910 N N . THR A 1 118 ? 10.374 -13.138 24.822 1.00 57.47 118 THR A N 1
ATOM 911 C CA . THR A 1 118 ? 10.599 -11.817 25.431 1.00 57.47 118 THR A CA 1
ATOM 912 C C . THR A 1 118 ? 10.529 -11.874 26.962 1.00 57.47 118 THR A C 1
ATOM 914 O O . THR A 1 118 ? 11.120 -11.035 27.637 1.00 57.47 118 THR A O 1
ATOM 917 N N . VAL A 1 119 ? 9.831 -12.866 27.522 1.00 54.62 119 VAL A N 1
ATOM 918 C CA . VAL A 1 119 ? 9.644 -13.010 28.974 1.00 54.62 119 VAL A CA 1
ATOM 919 C C . VAL A 1 119 ? 10.785 -13.800 29.626 1.00 54.62 119 VAL A C 1
ATOM 921 O O . VAL A 1 119 ? 11.128 -13.522 30.771 1.00 54.62 119 VAL A O 1
ATOM 924 N N . GLU A 1 120 ? 11.439 -14.710 28.902 1.00 53.25 120 GLU A N 1
ATOM 925 C CA . GLU A 1 120 ? 12.532 -15.540 29.444 1.00 53.25 120 GLU A CA 1
ATOM 926 C C . GLU A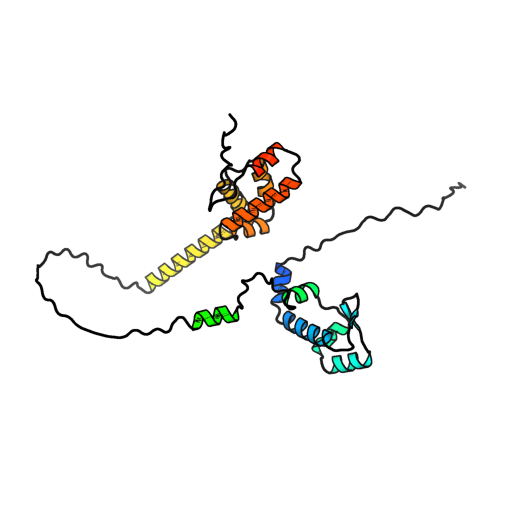 1 120 ? 13.926 -14.873 29.416 1.00 53.25 120 GLU A C 1
ATOM 928 O O . GLU A 1 120 ? 14.883 -15.423 29.949 1.00 53.25 120 GLU A O 1
ATOM 933 N N . GLY A 1 121 ? 14.069 -13.675 28.835 1.00 46.34 121 GLY A N 1
ATOM 934 C CA . GLY A 1 121 ? 15.374 -13.028 28.619 1.00 46.34 121 GLY A CA 1
ATOM 935 C C . GLY A 1 121 ? 15.830 -11.998 29.662 1.00 46.34 121 GLY A C 1
ATOM 936 O O . GLY A 1 121 ? 16.801 -11.297 29.394 1.00 46.34 121 GLY A O 1
ATOM 937 N N . ASN A 1 122 ? 15.141 -11.827 30.800 1.00 43.91 122 ASN A N 1
ATOM 938 C CA . ASN A 1 122 ? 15.416 -10.708 31.723 1.00 43.91 122 ASN A CA 1
ATOM 939 C C . ASN A 1 122 ? 15.570 -11.100 33.206 1.00 43.91 122 ASN A C 1
ATOM 941 O O . ASN A 1 122 ? 15.223 -10.317 34.092 1.00 43.91 122 ASN A O 1
ATOM 945 N N . SER A 1 123 ? 16.103 -12.287 33.490 1.00 49.03 123 SER A N 1
ATOM 946 C CA . SER A 1 123 ? 16.481 -12.681 34.852 1.00 49.03 123 SER A CA 1
ATOM 947 C C . SER A 1 123 ? 17.883 -13.284 34.883 1.00 49.03 123 SER A C 1
ATOM 949 O O . SER A 1 123 ? 18.027 -14.500 34.920 1.00 49.03 123 SER A O 1
ATOM 951 N N . GLU A 1 124 ? 18.907 -12.432 34.894 1.00 44.88 124 GLU A N 1
ATOM 952 C CA . GLU A 1 124 ? 20.202 -12.789 35.478 1.00 44.88 124 GLU A CA 1
ATOM 953 C C . GLU A 1 124 ? 20.629 -11.678 36.443 1.00 44.88 124 GLU A C 1
ATOM 955 O O . GLU A 1 124 ? 20.914 -10.538 36.074 1.00 44.88 124 GLU A O 1
ATOM 960 N N . GLU A 1 125 ? 20.538 -12.054 37.714 1.00 42.41 125 GLU A N 1
ATOM 961 C CA . GLU A 1 125 ? 21.213 -11.490 38.871 1.00 42.41 125 GLU A CA 1
ATOM 962 C C . GLU A 1 125 ? 22.728 -11.695 38.709 1.00 42.41 125 GLU A C 1
ATOM 964 O O . GLU A 1 125 ? 23.148 -12.773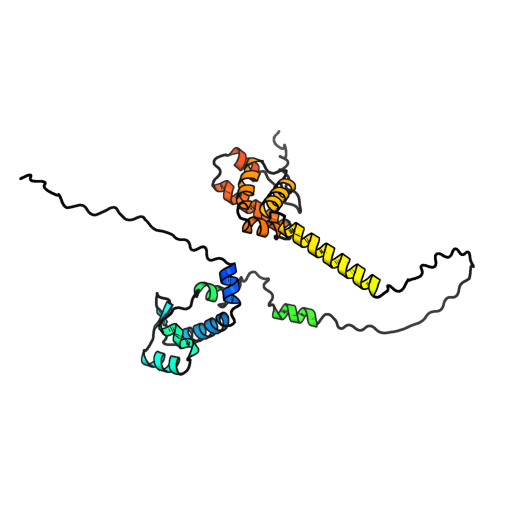 38.293 1.00 42.41 125 GLU A O 1
ATOM 969 N N . ASP A 1 126 ? 23.547 -10.709 39.081 1.00 39.53 126 ASP A N 1
ATOM 970 C CA . ASP A 1 126 ? 24.950 -10.970 39.426 1.00 39.53 126 ASP A CA 1
ATOM 971 C C . ASP A 1 126 ? 25.376 -10.059 40.591 1.00 39.53 126 ASP A C 1
ATOM 973 O O . ASP A 1 126 ? 25.509 -8.836 40.462 1.00 39.53 126 ASP A O 1
ATOM 977 N N . SER A 1 127 ? 25.485 -10.695 41.756 1.00 44.03 127 SER A N 1
ATOM 978 C CA . SER A 1 127 ? 26.160 -10.279 42.993 1.00 44.03 127 SER A CA 1
ATOM 979 C C . SER A 1 127 ? 27.419 -11.169 43.090 1.00 44.03 127 SER A C 1
ATOM 981 O O . SER A 1 127 ? 27.404 -12.273 42.564 1.00 44.03 127 SER A O 1
ATOM 983 N N . ASP A 1 128 ? 28.572 -10.873 43.690 1.00 40.66 128 ASP A N 1
ATOM 984 C CA . ASP A 1 128 ? 29.050 -9.926 44.694 1.00 40.66 128 ASP A CA 1
ATOM 985 C C . ASP A 1 128 ? 30.609 -9.952 44.687 1.00 40.66 128 ASP A C 1
ATOM 987 O O . ASP A 1 128 ? 31.221 -10.898 44.199 1.00 40.66 128 ASP A O 1
ATOM 991 N N . GLU A 1 129 ? 31.217 -8.925 45.299 1.00 45.81 129 GLU A N 1
ATOM 992 C CA . GLU A 1 129 ? 32.486 -8.886 46.076 1.00 45.81 129 GLU A CA 1
ATOM 993 C C . GLU A 1 129 ? 33.843 -9.445 45.558 1.00 45.81 129 GLU A C 1
ATOM 995 O O . GLU A 1 129 ? 34.019 -10.634 45.318 1.00 45.81 129 GLU A O 1
ATOM 1000 N N . ALA A 1 130 ? 34.895 -8.600 45.600 1.00 38.75 130 ALA A N 1
ATOM 1001 C CA . ALA A 1 130 ? 36.004 -8.690 46.583 1.00 38.75 130 ALA A CA 1
ATOM 1002 C C . ALA A 1 130 ? 37.168 -7.698 46.303 1.00 38.75 130 ALA A C 1
ATOM 1004 O O . ALA A 1 130 ? 37.439 -7.297 45.174 1.00 38.75 130 ALA A O 1
ATOM 1005 N N . GLU A 1 131 ? 37.845 -7.307 47.387 1.00 46.31 131 GLU A N 1
ATOM 1006 C CA . GLU A 1 131 ? 38.844 -6.242 47.567 1.00 46.31 131 GLU A CA 1
ATOM 1007 C C . GLU A 1 131 ? 40.128 -6.289 46.708 1.00 46.31 131 GLU A C 1
ATOM 1009 O O . GLU A 1 131 ? 40.649 -7.353 46.386 1.00 46.31 131 GLU A O 1
ATOM 1014 N N . THR A 1 132 ? 40.778 -5.126 46.514 1.00 39.69 132 THR A N 1
ATOM 1015 C CA . THR A 1 132 ? 42.214 -4.968 46.853 1.00 39.69 132 THR A CA 1
ATOM 1016 C C . THR A 1 132 ? 42.680 -3.505 46.906 1.00 39.69 132 THR A C 1
ATOM 1018 O O . THR A 1 132 ? 42.351 -2.661 46.074 1.00 39.69 132 THR A O 1
ATOM 1021 N N . LEU A 1 133 ? 43.478 -3.229 47.939 1.00 51.69 133 LEU A N 1
ATOM 1022 C CA . LEU A 1 133 ? 44.049 -1.948 48.352 1.00 51.69 133 LEU A CA 1
ATOM 1023 C C . LEU A 1 133 ? 45.159 -1.429 47.421 1.00 51.69 133 LEU A C 1
ATOM 1025 O O . LEU A 1 133 ? 46.020 -2.181 46.973 1.00 51.69 133 LEU A O 1
ATOM 1029 N N . GLY A 1 134 ? 45.244 -0.102 47.282 1.00 41.75 134 GLY A N 1
ATOM 1030 C CA . GLY A 1 134 ? 46.423 0.577 46.740 1.00 41.75 134 GLY A CA 1
ATOM 1031 C C . GLY A 1 134 ? 46.434 2.085 47.035 1.00 41.75 134 GLY A C 1
ATOM 1032 O O . GLY A 1 134 ? 45.607 2.812 46.487 1.00 41.75 134 GLY A O 1
ATOM 1033 N N . PRO A 1 135 ? 47.358 2.605 47.868 1.00 58.91 135 PRO A N 1
ATOM 1034 C CA . PRO A 1 135 ? 47.445 4.027 48.175 1.00 58.91 135 PRO A CA 1
ATOM 1035 C C . PRO A 1 135 ? 48.476 4.713 47.271 1.00 58.91 135 PRO A C 1
ATOM 1037 O O . PRO A 1 135 ? 49.626 4.276 47.219 1.00 58.91 135 PRO A O 1
ATOM 1040 N N . ARG A 1 136 ? 48.140 5.852 46.645 1.00 44.28 136 ARG A N 1
ATOM 1041 C CA . ARG A 1 136 ? 49.149 6.889 46.338 1.00 44.28 136 ARG A CA 1
ATOM 1042 C C . ARG A 1 136 ? 48.565 8.258 45.953 1.00 44.28 136 ARG A C 1
ATOM 1044 O O . ARG A 1 136 ? 48.136 8.499 44.837 1.00 44.28 136 ARG A O 1
ATOM 1051 N N . LYS A 1 137 ? 48.744 9.174 46.910 1.00 49.38 137 LYS A N 1
ATOM 1052 C CA . LYS A 1 137 ? 49.450 10.462 46.766 1.00 49.38 137 LYS A CA 1
ATOM 1053 C C . LYS A 1 137 ? 48.744 11.612 46.019 1.00 49.38 137 LYS A C 1
ATOM 1055 O O . LYS A 1 137 ? 48.953 11.856 44.840 1.00 49.38 137 LYS A O 1
ATOM 1060 N N . ARG A 1 138 ? 48.034 12.401 46.836 1.00 53.28 138 ARG A N 1
ATOM 1061 C CA . ARG A 1 138 ? 47.920 13.877 46.850 1.00 53.28 138 ARG A CA 1
ATOM 1062 C C . ARG A 1 138 ? 48.686 14.650 45.756 1.00 53.28 138 ARG A C 1
ATOM 1064 O O . ARG A 1 138 ? 49.917 14.669 45.778 1.00 53.28 138 ARG A O 1
ATOM 1071 N N . ARG A 1 139 ? 47.961 15.506 45.022 1.00 47.25 139 ARG A N 1
ATOM 1072 C CA . ARG A 1 139 ? 48.363 16.910 44.826 1.00 47.25 139 ARG A CA 1
ATOM 1073 C C . ARG A 1 139 ? 47.140 17.833 44.725 1.00 47.25 139 ARG A C 1
ATOM 1075 O O . ARG A 1 139 ? 46.261 17.627 43.899 1.00 47.25 139 ARG A O 1
ATOM 1082 N N . ALA A 1 140 ? 47.143 18.808 45.629 1.00 42.75 140 ALA A N 1
ATOM 1083 C CA . ALA A 1 140 ? 46.239 19.938 45.796 1.00 42.75 140 ALA A CA 1
ATOM 1084 C C . ALA A 1 140 ? 46.257 20.867 44.561 1.00 42.75 140 ALA A C 1
ATOM 1086 O O . ALA A 1 140 ? 47.307 21.057 43.950 1.00 42.75 140 ALA A O 1
ATOM 1087 N N . GLU A 1 141 ? 45.076 21.265 44.085 1.00 50.25 141 GLU A N 1
ATOM 1088 C CA . GLU A 1 141 ? 44.472 22.607 44.240 1.00 50.25 141 GLU A CA 1
ATOM 1089 C C . GLU A 1 141 ? 44.805 23.571 43.093 1.00 50.25 141 GLU A C 1
ATOM 1091 O O . GLU A 1 141 ? 45.939 23.998 42.911 1.00 50.25 141 GLU A O 1
ATOM 1096 N N . THR A 1 142 ? 43.777 23.966 42.340 1.00 51.34 142 THR A N 1
ATOM 1097 C CA . THR A 1 142 ? 43.403 25.381 42.179 1.00 51.34 142 THR A CA 1
ATOM 1098 C C . THR A 1 142 ? 42.026 25.478 41.523 1.00 51.34 142 THR A C 1
ATOM 1100 O O . THR A 1 142 ? 41.754 24.973 40.439 1.00 51.34 142 THR A O 1
ATOM 1103 N N . SER A 1 143 ? 41.139 26.109 42.275 1.00 47.72 143 SER A N 1
ATOM 1104 C CA . SER A 1 143 ? 39.768 26.499 41.993 1.00 47.72 143 SER A CA 1
ATOM 1105 C C . SER A 1 143 ? 39.617 27.421 40.780 1.00 47.72 143 SER A C 1
ATOM 1107 O O . SER A 1 143 ? 40.305 28.432 40.702 1.00 47.72 143 SER A O 1
ATOM 1109 N N . THR A 1 144 ? 38.581 27.201 39.968 1.00 50.81 144 THR A N 1
ATOM 1110 C CA . THR A 1 144 ? 37.562 28.243 39.757 1.00 50.81 144 THR A CA 1
ATOM 1111 C C . THR A 1 144 ? 36.185 27.597 39.700 1.00 50.81 144 THR A C 1
ATOM 1113 O O . THR A 1 144 ? 35.904 26.680 38.930 1.00 50.81 144 THR A O 1
ATOM 1116 N N . ALA A 1 145 ? 35.347 28.069 40.610 1.00 50.81 145 ALA A N 1
ATOM 1117 C CA . ALA A 1 145 ? 33.973 27.681 40.784 1.00 50.81 145 ALA A CA 1
ATOM 1118 C C . ALA A 1 145 ? 33.135 28.180 39.600 1.00 50.81 145 ALA A C 1
ATOM 1120 O O . ALA A 1 145 ? 32.916 29.375 39.435 1.00 50.81 145 ALA A O 1
ATOM 1121 N N . ALA A 1 146 ? 32.621 27.250 38.805 1.00 50.59 146 ALA A N 1
ATOM 1122 C CA . ALA A 1 146 ? 31.368 27.436 38.086 1.00 50.59 146 ALA A CA 1
ATOM 1123 C C . ALA A 1 146 ? 30.380 26.442 38.689 1.00 50.59 146 ALA A C 1
ATOM 1125 O O . ALA A 1 146 ? 30.028 25.416 38.104 1.00 50.59 146 ALA A O 1
ATOM 1126 N N . GLU A 1 147 ? 30.016 26.725 39.935 1.00 47.31 147 GLU A N 1
ATOM 1127 C CA . GLU A 1 147 ? 29.005 26.016 40.696 1.00 47.31 147 GLU A CA 1
ATOM 1128 C C . GLU A 1 147 ? 27.672 26.202 39.967 1.00 47.31 147 GLU A C 1
ATOM 1130 O O . GLU A 1 147 ? 26.962 27.197 40.117 1.00 47.31 147 GLU A O 1
ATOM 1135 N N . ARG A 1 148 ? 27.385 25.268 39.052 1.00 58.19 148 ARG A N 1
ATOM 1136 C CA . ARG A 1 148 ? 26.131 25.194 38.308 1.00 58.19 148 ARG A CA 1
ATOM 1137 C C . ARG A 1 148 ? 25.034 24.922 39.324 1.00 58.19 148 ARG A C 1
ATOM 1139 O O . ARG A 1 148 ? 24.722 23.766 39.608 1.00 58.19 148 ARG A O 1
ATOM 1146 N N . SER A 1 149 ? 24.476 25.993 39.890 1.00 57.28 149 SER A N 1
ATOM 1147 C CA . SER A 1 149 ? 23.293 25.908 40.732 1.00 57.28 149 SER A CA 1
ATOM 1148 C C . SER A 1 149 ? 22.225 25.178 39.923 1.00 57.28 149 SER A C 1
ATOM 1150 O O . SER A 1 149 ? 21.724 25.656 38.903 1.00 57.28 149 SER A O 1
ATOM 1152 N N . ARG A 1 150 ? 21.931 23.941 40.330 1.00 61.31 150 ARG A N 1
ATOM 1153 C CA . ARG A 1 150 ? 20.790 23.185 39.825 1.00 61.31 150 ARG A CA 1
ATOM 1154 C C . ARG A 1 150 ? 19.561 23.880 40.396 1.00 61.31 150 ARG A C 1
ATOM 1156 O O . ARG A 1 150 ? 19.018 23.447 41.411 1.00 61.31 150 ARG A O 1
ATOM 1163 N N . LYS A 1 151 ? 19.180 25.015 39.795 1.00 71.69 151 LYS A N 1
ATOM 1164 C CA . LYS A 1 151 ? 17.910 25.692 40.058 1.00 71.69 151 LYS A CA 1
ATOM 1165 C C . LYS A 1 151 ? 16.839 24.625 39.903 1.00 71.69 151 LYS A C 1
ATOM 1167 O O . LYS A 1 151 ? 16.617 24.115 38.806 1.00 71.69 151 LYS A O 1
ATOM 1172 N N . LYS A 1 152 ? 16.250 24.222 41.030 1.00 78.88 152 LYS A N 1
ATOM 1173 C CA . LYS A 1 152 ? 15.107 23.316 41.048 1.00 78.88 152 LYS A CA 1
ATOM 1174 C C . LYS A 1 152 ? 14.039 23.992 40.191 1.00 78.88 152 LYS A C 1
ATOM 1176 O O . LYS A 1 152 ? 13.550 25.047 40.584 1.00 78.88 152 LYS A O 1
ATOM 1181 N N . MET A 1 153 ? 13.766 23.438 39.005 1.00 78.62 153 MET A N 1
ATOM 1182 C CA . MET A 1 153 ? 12.725 23.948 38.109 1.00 78.62 153 MET A CA 1
ATOM 1183 C C . MET A 1 153 ? 11.439 24.074 38.911 1.00 78.62 153 MET A C 1
ATOM 1185 O O . MET A 1 153 ? 10.975 23.093 39.506 1.00 78.62 153 MET A O 1
ATOM 1189 N N . THR A 1 154 ? 10.895 25.283 38.931 1.00 89.38 154 THR A N 1
ATOM 1190 C CA . THR A 1 154 ? 9.630 25.557 39.594 1.00 89.38 154 THR A CA 1
ATOM 1191 C C . THR A 1 154 ? 8.513 24.808 38.866 1.00 89.38 154 THR A C 1
ATOM 1193 O O . THR A 1 154 ? 8.647 24.427 37.699 1.00 89.38 154 THR A O 1
ATOM 1196 N N . SER A 1 155 ? 7.387 24.570 39.537 1.00 88.25 155 SER A N 1
ATOM 1197 C CA . SER A 1 155 ? 6.219 23.957 38.891 1.00 88.25 155 SER A CA 1
ATOM 1198 C C . SER A 1 155 ? 5.757 24.764 37.667 1.00 88.25 155 SER A C 1
ATOM 1200 O O . SER A 1 155 ? 5.337 24.175 36.674 1.00 88.25 155 SER A O 1
ATOM 1202 N N . ALA A 1 156 ? 5.929 26.091 37.698 1.00 91.81 156 ALA A N 1
ATOM 1203 C CA . ALA A 1 156 ? 5.680 26.978 36.565 1.00 91.81 156 ALA A CA 1
ATOM 1204 C C . ALA A 1 156 ? 6.650 26.725 35.394 1.00 91.81 156 ALA A C 1
ATOM 1206 O O . ALA A 1 156 ? 6.204 26.642 34.252 1.00 91.81 156 ALA A O 1
ATOM 1207 N N . ASP A 1 157 ? 7.946 26.510 35.658 1.00 92.25 157 ASP A N 1
ATOM 1208 C CA . ASP A 1 157 ? 8.926 26.174 34.610 1.00 92.25 157 ASP A CA 1
ATOM 1209 C C . ASP A 1 157 ? 8.616 24.823 33.951 1.00 92.25 157 ASP A C 1
ATOM 1211 O O . ASP A 1 157 ? 8.780 24.656 32.742 1.00 92.25 157 ASP A O 1
ATOM 1215 N N . LYS A 1 158 ? 8.152 23.843 34.740 1.00 91.25 158 LYS A N 1
ATOM 1216 C CA . LYS A 1 158 ? 7.746 22.527 34.220 1.00 91.25 158 LYS A CA 1
ATOM 1217 C C . LYS A 1 158 ? 6.525 22.639 33.310 1.00 91.25 158 LYS A C 1
ATOM 1219 O O . LYS A 1 158 ? 6.542 22.061 32.225 1.00 91.25 158 LYS A O 1
ATOM 1224 N N . LEU A 1 159 ? 5.513 23.407 33.720 1.00 93.69 159 LEU A N 1
ATOM 1225 C CA . LEU A 1 159 ? 4.326 23.667 32.904 1.00 93.69 159 LEU A CA 1
ATOM 1226 C C . LEU A 1 159 ? 4.675 24.441 31.631 1.00 93.69 159 LEU A C 1
ATOM 1228 O O . LEU A 1 159 ? 4.253 24.041 30.554 1.00 93.69 159 LEU A O 1
ATOM 1232 N N . SER A 1 160 ? 5.504 25.483 31.729 1.00 92.62 160 SER A N 1
ATOM 1233 C CA . SER A 1 160 ? 5.968 26.250 30.566 1.00 92.62 160 SER A CA 1
ATOM 1234 C C . SER A 1 160 ? 6.683 25.354 29.548 1.00 92.62 160 SER A C 1
ATOM 1236 O O . SER A 1 160 ? 6.390 25.397 28.353 1.00 92.62 160 SER A O 1
ATOM 1238 N N . LYS A 1 161 ? 7.540 24.438 30.022 1.00 94.38 161 LYS A N 1
ATOM 1239 C CA . LYS A 1 161 ? 8.199 23.444 29.166 1.00 94.38 161 LYS A CA 1
ATOM 1240 C C . LYS A 1 161 ? 7.207 22.466 28.521 1.00 94.38 161 LYS A C 1
ATOM 1242 O O . LYS A 1 161 ? 7.351 22.157 27.343 1.00 94.38 161 LYS A O 1
ATOM 1247 N N . GLN A 1 162 ? 6.204 21.989 29.260 1.00 95.56 162 GLN A N 1
ATOM 1248 C CA . GLN A 1 162 ? 5.168 21.107 28.705 1.00 95.56 162 GLN A CA 1
ATOM 1249 C C . GLN A 1 162 ? 4.309 21.813 27.652 1.00 95.56 162 GLN A C 1
ATOM 1251 O O . GLN A 1 162 ? 4.070 21.244 26.592 1.00 95.56 162 GLN A O 1
ATOM 1256 N N . VAL A 1 163 ? 3.895 23.057 27.904 1.00 94.38 163 VAL A N 1
ATOM 1257 C CA . VAL A 1 163 ? 3.145 23.870 26.935 1.00 94.38 163 VAL A CA 1
ATOM 1258 C C . VAL A 1 163 ? 3.982 24.130 25.682 1.00 94.38 163 VAL A C 1
ATOM 1260 O O . VAL A 1 163 ? 3.462 24.000 24.578 1.00 94.38 163 VAL A O 1
ATOM 1263 N N . GLY A 1 164 ? 5.281 24.409 25.831 1.00 95.31 164 GLY A N 1
ATOM 1264 C CA . GLY A 1 164 ? 6.205 24.539 24.701 1.00 95.31 164 GLY A CA 1
ATOM 1265 C C . GLY A 1 164 ? 6.309 23.263 23.858 1.00 95.31 164 GLY A C 1
ATOM 1266 O O . GLY A 1 164 ? 6.257 23.335 22.633 1.00 95.31 164 GLY A O 1
ATOM 1267 N N . ASN A 1 165 ? 6.383 22.093 24.499 1.00 92.88 165 ASN A N 1
ATOM 1268 C CA . ASN A 1 165 ? 6.396 20.808 23.795 1.00 92.88 165 ASN A CA 1
ATOM 1269 C C . ASN A 1 165 ? 5.073 20.545 23.057 1.00 92.88 165 ASN A C 1
ATOM 1271 O O . ASN A 1 165 ? 5.098 20.190 21.883 1.00 92.88 165 ASN A O 1
ATOM 1275 N N . MET A 1 166 ? 3.927 20.780 23.705 1.00 93.12 166 MET A N 1
ATOM 1276 C CA . MET A 1 166 ? 2.614 20.623 23.065 1.00 93.12 166 MET A CA 1
ATOM 1277 C C . MET A 1 166 ? 2.442 21.582 21.882 1.00 93.12 166 MET A C 1
ATOM 1279 O O . MET A 1 166 ? 1.933 21.184 20.841 1.00 93.12 166 MET A O 1
ATOM 1283 N N . ALA A 1 167 ? 2.898 22.831 22.004 1.00 92.38 167 ALA A N 1
ATOM 1284 C CA . ALA A 1 167 ? 2.858 23.793 20.905 1.00 92.38 167 ALA A CA 1
ATOM 1285 C C . ALA A 1 167 ? 3.723 23.344 19.714 1.00 92.38 167 ALA A C 1
ATOM 1287 O O . ALA A 1 167 ? 3.304 23.498 18.568 1.00 92.38 167 ALA A O 1
ATOM 1288 N N . ALA A 1 168 ? 4.893 22.750 19.971 1.00 91.50 168 ALA A N 1
ATOM 1289 C CA . ALA A 1 168 ? 5.743 22.185 18.925 1.00 91.50 168 ALA A CA 1
ATOM 1290 C C . ALA A 1 168 ? 5.093 20.969 18.240 1.00 91.50 168 ALA A C 1
ATOM 1292 O O . ALA A 1 168 ? 5.141 20.860 17.017 1.00 91.50 168 ALA A O 1
ATOM 1293 N N . GLU A 1 169 ? 4.438 20.088 19.001 1.00 91.38 169 GLU A N 1
ATOM 1294 C CA . GLU A 1 169 ? 3.697 18.945 18.451 1.00 91.38 169 GLU A CA 1
ATOM 1295 C C . GLU A 1 169 ? 2.488 19.389 17.616 1.00 91.38 169 GLU A C 1
ATOM 1297 O O . GLU A 1 169 ? 2.295 18.896 16.506 1.00 91.38 169 GLU A O 1
ATOM 1302 N N . ILE A 1 170 ? 1.713 20.366 18.099 1.00 87.12 170 ILE A N 1
ATOM 1303 C CA . ILE A 1 170 ? 0.588 20.952 17.355 1.00 87.12 170 ILE A CA 1
ATOM 1304 C C . ILE A 1 170 ? 1.090 21.638 16.081 1.00 87.12 170 ILE A C 1
ATOM 1306 O O . ILE A 1 170 ? 0.476 21.474 15.030 1.00 87.12 170 ILE A O 1
ATOM 1310 N N . GLY A 1 171 ? 2.213 22.359 16.147 1.00 84.94 171 GLY A N 1
ATOM 1311 C CA . GLY A 1 171 ? 2.851 22.956 14.974 1.00 84.94 171 GLY A CA 1
ATOM 1312 C C . GLY A 1 171 ? 3.264 21.904 13.943 1.00 84.94 171 GLY A C 1
ATOM 1313 O O . GLY A 1 171 ? 2.950 22.047 12.764 1.00 84.94 171 GLY A O 1
ATOM 1314 N N . GLY A 1 172 ? 3.877 20.804 14.391 1.00 79.56 172 GLY A N 1
ATOM 1315 C CA . GLY A 1 172 ? 4.245 19.681 13.527 1.00 79.56 172 GLY A CA 1
ATOM 1316 C C . GLY A 1 172 ? 3.037 18.983 12.893 1.00 79.56 172 GLY A C 1
ATOM 1317 O O . GLY A 1 172 ? 3.070 18.655 11.709 1.00 79.56 172 GLY A O 1
ATOM 1318 N N . LEU A 1 173 ? 1.948 18.801 13.647 1.00 76.31 173 LEU A N 1
ATOM 1319 C CA . LEU A 1 173 ? 0.695 18.240 13.132 1.00 76.31 173 LEU A CA 1
ATOM 1320 C C . LEU A 1 173 ? 0.006 19.182 12.143 1.00 76.31 173 LEU A C 1
ATOM 1322 O O . LEU A 1 173 ? -0.450 18.731 11.098 1.00 76.31 173 LEU A O 1
ATOM 1326 N N . ALA A 1 174 ? -0.051 20.481 12.441 1.00 79.56 174 ALA A N 1
ATOM 1327 C CA . ALA A 1 174 ? -0.624 21.477 11.543 1.00 79.56 174 ALA A CA 1
ATOM 1328 C C . ALA A 1 174 ? 0.150 21.531 10.220 1.00 79.56 174 ALA A C 1
ATOM 1330 O O . ALA A 1 174 ? -0.457 21.533 9.152 1.00 79.56 174 ALA A O 1
ATOM 1331 N N . GLU A 1 175 ? 1.483 21.493 10.274 1.00 80.88 175 GLU A N 1
ATOM 1332 C CA . GLU A 1 175 ? 2.322 21.466 9.077 1.00 80.88 175 GLU A CA 1
ATOM 1333 C C . GLU A 1 175 ? 2.164 20.158 8.281 1.00 80.88 175 GLU A C 1
ATOM 1335 O O . GLU A 1 175 ? 2.130 20.189 7.052 1.00 80.88 175 GLU A O 1
ATOM 1340 N N . ALA A 1 176 ? 1.991 19.017 8.956 1.00 74.00 176 ALA A N 1
ATOM 1341 C CA . ALA A 1 176 ? 1.690 17.739 8.308 1.00 74.00 176 ALA A CA 1
ATOM 1342 C C . ALA A 1 176 ? 0.281 17.688 7.687 1.00 74.00 176 ALA A C 1
ATOM 1344 O O . ALA A 1 176 ? 0.076 16.987 6.701 1.00 74.00 176 ALA A O 1
ATOM 1345 N N . LEU A 1 177 ? -0.686 18.425 8.243 1.00 75.50 177 LEU A N 1
ATOM 1346 C CA . LEU A 1 177 ? -2.038 18.556 7.685 1.00 75.50 177 LEU A CA 1
ATOM 1347 C C . LEU A 1 177 ? -2.095 19.527 6.499 1.00 75.50 177 LEU A C 1
ATOM 1349 O O . LEU A 1 177 ? -2.960 19.382 5.639 1.00 75.50 177 LEU A O 1
ATOM 1353 N N . LEU A 1 178 ? -1.192 20.510 6.457 1.00 81.75 178 LEU A N 1
ATOM 1354 C CA . LEU A 1 178 ? -1.080 21.485 5.369 1.00 81.75 178 LEU A CA 1
ATOM 1355 C C . LEU A 1 178 ? -0.307 20.946 4.161 1.00 81.75 178 LEU A C 1
ATOM 1357 O O . LEU A 1 178 ? -0.520 21.421 3.046 1.00 81.75 178 LEU A O 1
ATOM 1361 N N . LYS A 1 179 ? 0.598 19.982 4.362 1.00 83.62 179 LYS A N 1
ATOM 1362 C CA . LYS A 1 179 ? 1.362 19.385 3.265 1.00 83.62 179 LYS A CA 1
ATOM 1363 C C . LYS A 1 179 ? 0.493 18.410 2.491 1.00 83.62 179 LYS A C 1
ATOM 1365 O O . LYS A 1 179 ? 0.010 17.416 3.027 1.00 83.62 179 LYS A O 1
ATOM 1370 N N . ASP A 1 180 ? 0.332 18.695 1.205 1.00 92.31 180 ASP A N 1
ATOM 1371 C CA . ASP A 1 180 ? -0.253 17.744 0.280 1.00 92.31 180 ASP A CA 1
ATOM 1372 C C . ASP A 1 180 ? 0.680 16.520 0.178 1.00 92.31 180 ASP A C 1
ATOM 1374 O O . ASP A 1 180 ? 1.811 16.651 -0.312 1.00 92.31 180 ASP A O 1
ATOM 1378 N N . PRO A 1 181 ? 0.247 15.330 0.641 1.00 91.44 181 PRO A N 1
ATOM 1379 C CA . PRO A 1 181 ? 1.071 14.127 0.597 1.00 91.44 181 PRO A CA 1
ATOM 1380 C C . PRO A 1 181 ? 1.485 13.772 -0.833 1.00 91.44 181 PRO A C 1
ATOM 1382 O O . PRO A 1 181 ? 2.511 13.122 -1.023 1.00 91.44 181 PRO A O 1
ATOM 1385 N N . GLN A 1 182 ? 0.704 14.187 -1.834 1.00 95.00 182 GLN A N 1
ATOM 1386 C CA . GLN A 1 182 ? 0.998 13.955 -3.243 1.00 95.00 182 GLN A CA 1
ATOM 1387 C C . GLN A 1 182 ? 2.230 14.742 -3.665 1.00 95.00 182 GLN A C 1
ATOM 1389 O O . GLN A 1 182 ? 3.196 14.155 -4.153 1.00 95.00 182 GLN A O 1
ATOM 1394 N N . GLN A 1 183 ? 2.230 16.048 -3.396 1.00 93.75 183 GLN A N 1
ATOM 1395 C CA . GLN A 1 183 ? 3.359 16.913 -3.709 1.00 93.75 183 GLN A CA 1
ATOM 1396 C C . GLN A 1 183 ? 4.615 16.482 -2.948 1.00 93.75 183 GLN A C 1
ATOM 1398 O O . GLN A 1 183 ? 5.696 16.425 -3.528 1.00 93.75 183 GLN A O 1
ATOM 1403 N N . GLU A 1 184 ? 4.477 16.106 -1.674 1.00 94.19 184 GLU A N 1
ATOM 1404 C CA . GLU A 1 184 ? 5.603 15.612 -0.880 1.00 94.19 184 GLU A CA 1
ATOM 1405 C C . GLU A 1 184 ? 6.188 14.313 -1.456 1.00 94.19 184 GLU A C 1
ATOM 1407 O O . GLU A 1 184 ? 7.408 14.187 -1.586 1.00 94.19 184 GLU A O 1
ATOM 1412 N N . ALA A 1 185 ? 5.337 13.359 -1.848 1.00 95.69 185 ALA A N 1
ATOM 1413 C CA . ALA A 1 185 ? 5.774 12.112 -2.466 1.00 95.69 185 ALA A CA 1
ATOM 1414 C C . ALA A 1 185 ? 6.474 12.354 -3.810 1.00 95.69 185 ALA A C 1
ATOM 1416 O O . ALA A 1 185 ? 7.531 11.765 -4.052 1.00 95.69 185 ALA A O 1
ATOM 1417 N N . ILE A 1 186 ? 5.924 13.240 -4.648 1.00 96.12 186 ILE A N 1
ATOM 1418 C CA . ILE A 1 186 ? 6.501 13.619 -5.944 1.00 96.12 186 ILE A CA 1
ATOM 1419 C C . ILE A 1 186 ? 7.859 14.293 -5.742 1.00 96.12 186 ILE A C 1
ATOM 1421 O O . ILE A 1 186 ? 8.846 13.855 -6.334 1.00 96.12 186 ILE A O 1
ATOM 1425 N N . ASP A 1 187 ? 7.949 15.300 -4.874 1.00 95.12 187 ASP A N 1
ATOM 1426 C CA . ASP A 1 187 ? 9.196 16.016 -4.595 1.00 95.12 187 ASP A CA 1
ATOM 1427 C C . ASP A 1 187 ? 10.266 15.068 -4.045 1.00 95.12 187 ASP A C 1
ATOM 1429 O O . ASP A 1 187 ? 11.424 15.088 -4.478 1.00 95.12 187 ASP A O 1
ATOM 1433 N N . TYR A 1 188 ? 9.882 14.201 -3.105 1.00 94.56 188 TYR A N 1
ATOM 1434 C CA . TYR A 1 188 ? 10.773 13.199 -2.536 1.00 94.56 188 TYR A CA 1
ATOM 1435 C C . TYR A 1 188 ? 11.264 12.208 -3.597 1.00 94.56 188 TYR A C 1
ATOM 1437 O O . TYR A 1 188 ? 12.464 11.923 -3.672 1.00 94.56 188 TYR A O 1
ATOM 1445 N N . PHE A 1 189 ? 10.361 11.703 -4.439 1.00 95.88 189 PHE A N 1
ATOM 1446 C CA . PHE A 1 189 ? 10.679 10.797 -5.538 1.00 95.88 189 PHE A CA 1
ATOM 1447 C C . PHE A 1 189 ? 11.628 11.450 -6.554 1.00 95.88 189 PHE A C 1
ATOM 1449 O O . PHE A 1 189 ? 12.695 10.899 -6.827 1.00 95.88 189 PHE A O 1
ATOM 1456 N N . MET A 1 190 ? 11.306 12.649 -7.044 1.00 94.69 190 MET A N 1
ATOM 1457 C CA . MET A 1 190 ? 12.109 13.369 -8.040 1.00 94.69 190 MET A CA 1
ATOM 1458 C C . MET A 1 190 ? 13.537 13.637 -7.550 1.00 94.69 190 MET A C 1
ATOM 1460 O O . MET A 1 190 ? 14.496 13.483 -8.310 1.00 94.69 190 MET A O 1
ATOM 1464 N N . ARG A 1 191 ? 13.694 13.988 -6.266 1.00 93.88 191 ARG A N 1
ATOM 1465 C CA . ARG A 1 191 ? 15.007 14.202 -5.634 1.00 93.88 191 ARG A CA 1
ATOM 1466 C C . ARG A 1 191 ? 15.780 12.901 -5.441 1.00 93.88 191 ARG A C 1
ATOM 1468 O O . ARG A 1 191 ? 16.986 12.868 -5.672 1.00 93.88 191 ARG A O 1
ATOM 1475 N N . THR A 1 192 ? 15.103 11.840 -5.006 1.00 92.94 192 THR A N 1
ATOM 1476 C CA . THR A 1 192 ? 15.742 10.552 -4.688 1.00 92.94 192 THR A CA 1
ATOM 1477 C C . THR A 1 192 ? 16.197 9.823 -5.950 1.00 92.94 192 THR A C 1
ATOM 1479 O O . THR A 1 192 ? 17.282 9.246 -5.981 1.00 92.94 192 THR A O 1
ATOM 1482 N N . TYR A 1 193 ? 15.388 9.879 -7.006 1.00 92.00 193 TYR A N 1
ATOM 1483 C CA . TYR A 1 193 ? 15.606 9.162 -8.258 1.00 92.00 193 TYR A CA 1
ATOM 1484 C C . TYR A 1 193 ? 16.104 10.086 -9.364 1.00 92.00 193 TYR A C 1
ATOM 1486 O O . TYR A 1 193 ? 15.746 9.905 -10.520 1.00 92.00 193 TYR A O 1
ATOM 1494 N N . SER A 1 194 ? 16.944 11.072 -9.038 1.00 90.81 194 SER A N 1
ATOM 1495 C CA . SER A 1 194 ? 17.419 12.083 -9.993 1.00 90.81 194 SER A CA 1
ATOM 1496 C C . SER A 1 194 ? 18.142 11.511 -11.222 1.00 90.81 194 SER A C 1
ATOM 1498 O O . SER A 1 194 ? 18.111 12.151 -12.267 1.00 90.81 194 SER A O 1
ATOM 1500 N N . VAL A 1 195 ? 18.700 10.301 -11.132 1.00 89.19 195 VAL A N 1
ATOM 1501 C CA . VAL A 1 195 ? 19.362 9.579 -12.239 1.00 89.19 195 VAL A CA 1
ATOM 1502 C C . VAL A 1 195 ? 18.364 8.973 -13.237 1.00 89.19 195 VAL A C 1
ATOM 1504 O O . VAL A 1 195 ? 18.716 8.713 -14.379 1.00 89.19 195 VAL A O 1
ATOM 1507 N N . LEU A 1 196 ? 17.111 8.741 -12.833 1.00 90.06 196 LEU A N 1
ATOM 1508 C CA . LEU A 1 196 ? 16.102 8.159 -13.717 1.00 90.06 196 LEU A CA 1
ATOM 1509 C C . LEU A 1 196 ? 15.763 9.130 -14.861 1.00 90.06 196 LEU A C 1
ATOM 1511 O O . LEU A 1 196 ? 15.686 10.343 -14.643 1.00 90.06 196 LEU A O 1
ATOM 1515 N N . ASP A 1 197 ? 15.521 8.595 -16.057 1.00 91.62 197 ASP A N 1
ATOM 1516 C CA . ASP A 1 197 ? 15.090 9.398 -17.203 1.00 91.62 197 ASP A CA 1
ATOM 1517 C C . ASP A 1 197 ? 13.815 10.196 -16.873 1.00 91.62 197 ASP A C 1
ATOM 1519 O O . ASP A 1 197 ? 12.949 9.741 -16.116 1.00 91.62 197 ASP A O 1
ATOM 1523 N N . TYR A 1 198 ? 13.712 11.411 -17.413 1.00 92.06 198 TYR A N 1
ATOM 1524 C CA . TYR A 1 198 ? 12.613 12.320 -17.097 1.00 92.06 198 TYR A CA 1
ATOM 1525 C C . TYR A 1 198 ? 11.244 11.768 -17.514 1.00 92.06 198 TYR A C 1
ATOM 1527 O O . TYR A 1 198 ? 10.290 11.876 -16.743 1.00 92.06 198 TYR A O 1
ATOM 1535 N N . CYS A 1 199 ? 11.137 11.114 -18.672 1.00 90.38 199 CYS A N 1
ATOM 1536 C CA . CYS A 1 199 ? 9.877 10.528 -19.126 1.00 90.38 199 CYS A CA 1
ATOM 1537 C C . CYS A 1 199 ? 9.438 9.390 -18.194 1.00 90.38 199 CYS A C 1
ATOM 1539 O O . CYS A 1 199 ? 8.274 9.323 -17.799 1.00 90.38 199 CYS A O 1
ATOM 1541 N N . LEU A 1 200 ? 10.378 8.540 -17.760 1.00 90.62 200 LEU A N 1
ATOM 1542 C CA . LEU A 1 200 ? 10.097 7.490 -16.772 1.00 90.62 200 LEU A CA 1
ATOM 1543 C C . LEU A 1 200 ? 9.692 8.075 -15.414 1.00 90.62 200 LEU A C 1
ATOM 1545 O O . LEU A 1 200 ? 8.772 7.562 -14.776 1.00 90.62 200 LEU A O 1
ATOM 1549 N N . LYS A 1 201 ? 10.334 9.162 -14.972 1.00 93.56 201 LYS A N 1
ATOM 1550 C CA . LYS A 1 201 ? 9.940 9.861 -13.741 1.00 93.56 201 LYS A CA 1
ATOM 1551 C C . LYS A 1 201 ? 8.515 10.381 -13.819 1.00 93.56 201 LYS A C 1
ATOM 1553 O O . LYS A 1 201 ? 7.774 10.190 -12.863 1.00 93.56 201 LYS A O 1
ATOM 1558 N N . MET A 1 202 ? 8.133 11.010 -14.928 1.00 94.06 202 MET A N 1
ATOM 1559 C CA . MET A 1 202 ? 6.786 11.558 -15.098 1.00 94.06 202 MET A CA 1
ATOM 1560 C C . MET A 1 202 ? 5.718 10.462 -15.072 1.00 94.06 202 MET A C 1
ATOM 1562 O O . MET A 1 202 ? 4.721 10.610 -14.372 1.00 94.06 202 MET A O 1
ATOM 1566 N N . LEU A 1 203 ? 5.970 9.324 -15.726 1.00 92.25 203 LEU A N 1
ATOM 1567 C CA . LEU A 1 203 ? 5.059 8.171 -15.709 1.00 92.25 203 LEU A CA 1
ATOM 1568 C C . LEU A 1 203 ? 4.858 7.585 -14.306 1.00 92.25 203 LEU A C 1
ATOM 1570 O O . LEU A 1 203 ? 3.771 7.129 -13.954 1.00 92.25 203 LEU A O 1
ATOM 1574 N N . ILE A 1 204 ? 5.908 7.568 -13.485 1.00 94.50 204 ILE A N 1
ATOM 1575 C CA . ILE A 1 204 ? 5.789 7.115 -12.094 1.00 94.50 204 ILE A CA 1
ATOM 1576 C C . ILE A 1 204 ? 5.131 8.196 -11.238 1.00 94.50 204 ILE A C 1
ATOM 1578 O O . ILE A 1 204 ? 4.309 7.867 -10.385 1.00 94.50 204 ILE A O 1
ATOM 1582 N N . ALA A 1 205 ? 5.454 9.469 -11.476 1.00 95.19 205 ALA A N 1
ATOM 1583 C CA . ALA A 1 205 ? 4.887 10.595 -10.749 1.00 95.19 205 ALA A CA 1
ATOM 1584 C C . ALA A 1 205 ? 3.364 10.683 -10.918 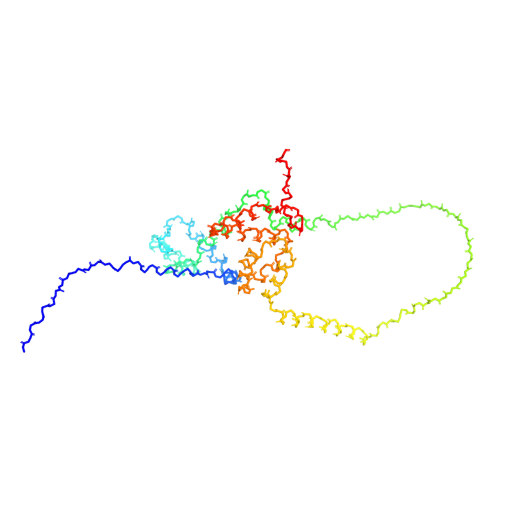1.00 95.19 205 ALA A C 1
ATOM 1586 O O . ALA A 1 205 ? 2.667 10.964 -9.948 1.00 95.19 205 ALA A O 1
ATOM 1587 N N . GLU A 1 206 ? 2.844 10.335 -12.097 1.00 94.44 206 GLU A N 1
ATOM 1588 C CA . GLU A 1 206 ? 1.406 10.214 -12.367 1.00 94.44 206 GLU A CA 1
ATOM 1589 C C . GLU A 1 206 ? 0.707 9.251 -11.390 1.00 94.44 206 GLU A C 1
ATOM 1591 O O . GLU A 1 206 ? -0.422 9.478 -10.971 1.00 94.44 206 GLU A O 1
ATOM 1596 N N . ARG A 1 207 ? 1.392 8.206 -10.903 1.00 92.94 207 ARG A N 1
ATOM 1597 C CA . ARG A 1 207 ? 0.812 7.280 -9.912 1.00 92.94 207 ARG A CA 1
ATOM 1598 C C . ARG A 1 207 ? 0.579 7.923 -8.545 1.00 92.94 207 ARG A C 1
ATOM 1600 O O . ARG A 1 207 ? -0.225 7.402 -7.770 1.00 92.94 207 ARG A O 1
ATOM 1607 N N . PHE A 1 208 ? 1.243 9.038 -8.249 1.00 95.38 208 PHE A N 1
ATOM 1608 C CA . PHE A 1 208 ? 1.001 9.819 -7.037 1.00 95.38 208 PHE A CA 1
ATOM 1609 C C . PHE A 1 208 ? -0.230 10.731 -7.143 1.00 95.38 208 PHE A C 1
ATOM 1611 O O . PHE A 1 208 ? -0.597 11.343 -6.141 1.00 95.38 208 PHE A O 1
ATOM 1618 N N . GLU A 1 209 ? -0.941 10.750 -8.281 1.00 93.00 209 GLU A N 1
ATOM 1619 C CA . GLU A 1 209 ? -2.274 11.368 -8.401 1.00 93.00 209 GLU A CA 1
ATOM 1620 C C . GLU A 1 209 ? -3.291 10.743 -7.430 1.00 93.00 209 GLU A C 1
ATOM 1622 O O . GLU A 1 209 ? -4.271 11.375 -7.044 1.00 93.00 209 GLU A O 1
ATOM 1627 N N . SER A 1 210 ? -3.037 9.527 -6.941 1.00 93.69 210 SER A N 1
ATOM 1628 C CA . SER A 1 210 ? -3.778 8.985 -5.806 1.00 93.69 210 SER A CA 1
ATOM 1629 C C . SER A 1 210 ? -3.130 9.403 -4.475 1.00 93.69 210 SER A C 1
ATOM 1631 O O . SER A 1 210 ? -2.014 8.956 -4.175 1.00 93.69 210 SER A O 1
ATOM 1633 N N . PRO A 1 211 ? -3.839 10.143 -3.593 1.00 92.50 211 PRO A N 1
ATOM 1634 C CA . PRO A 1 211 ? -3.338 10.490 -2.260 1.00 92.50 211 PRO A CA 1
ATOM 1635 C C . PRO A 1 211 ? -3.006 9.259 -1.415 1.00 92.50 211 PRO A C 1
ATOM 1637 O O . PRO A 1 211 ? -2.119 9.292 -0.562 1.00 92.50 211 PRO A O 1
ATOM 1640 N N . PHE A 1 212 ? -3.718 8.154 -1.652 1.00 93.38 212 PHE A N 1
ATOM 1641 C CA . PHE A 1 212 ? -3.452 6.884 -0.994 1.00 93.38 212 PHE A CA 1
ATOM 1642 C C . PHE A 1 212 ? -2.080 6.329 -1.385 1.00 93.38 212 PHE A C 1
ATOM 1644 O O . PHE A 1 212 ? -1.297 5.969 -0.510 1.00 93.38 212 PHE A O 1
ATOM 1651 N N . VAL A 1 213 ? -1.768 6.305 -2.683 1.00 95.06 213 VAL A N 1
ATOM 1652 C CA . VAL A 1 213 ? -0.483 5.802 -3.193 1.00 95.06 213 VAL A CA 1
ATOM 1653 C C . VAL A 1 213 ? 0.672 6.672 -2.706 1.00 95.06 213 VAL A C 1
ATOM 1655 O O . VAL A 1 213 ? 1.699 6.139 -2.290 1.00 95.06 213 VAL A O 1
ATOM 1658 N N . ALA A 1 214 ? 0.488 7.993 -2.682 1.00 95.94 214 ALA A N 1
ATOM 1659 C CA . ALA A 1 214 ? 1.472 8.930 -2.152 1.00 95.94 214 ALA A CA 1
ATOM 1660 C C . ALA A 1 214 ? 1.776 8.676 -0.666 1.00 95.94 214 ALA A C 1
ATOM 1662 O O . ALA A 1 214 ? 2.934 8.478 -0.290 1.00 95.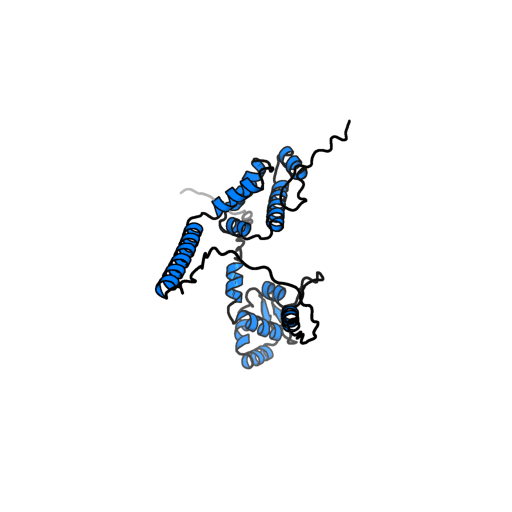94 214 ALA A O 1
ATOM 1663 N N . LYS A 1 215 ? 0.735 8.574 0.174 1.00 94.44 215 LYS A N 1
ATOM 1664 C CA . LYS A 1 215 ? 0.889 8.237 1.599 1.00 94.44 215 LYS A CA 1
ATOM 1665 C C . LYS A 1 215 ? 1.516 6.861 1.798 1.00 94.44 215 LYS A C 1
ATOM 1667 O O . LYS A 1 215 ? 2.406 6.718 2.634 1.00 94.44 215 LYS A O 1
ATOM 1672 N N . LEU A 1 216 ? 1.080 5.864 1.026 1.00 93.75 216 LEU A N 1
ATOM 1673 C CA . LEU A 1 216 ? 1.633 4.515 1.075 1.00 93.75 216 LEU A CA 1
ATOM 1674 C C . LEU A 1 216 ? 3.135 4.566 0.800 1.00 93.75 216 LEU A C 1
ATOM 1676 O O . LEU A 1 216 ? 3.911 4.111 1.633 1.00 93.75 216 LEU A O 1
ATOM 1680 N N . TYR A 1 217 ? 3.547 5.190 -0.300 1.00 95.94 217 TYR A N 1
ATOM 1681 C CA . TYR A 1 217 ? 4.946 5.320 -0.687 1.00 95.94 217 TYR A CA 1
ATOM 1682 C C . TYR A 1 217 ? 5.801 6.033 0.374 1.00 95.94 217 TYR A C 1
ATOM 1684 O O . TYR A 1 217 ? 6.870 5.534 0.734 1.00 95.94 217 TYR A O 1
ATOM 1692 N N . LEU A 1 218 ? 5.311 7.139 0.945 1.00 94.19 218 LEU A N 1
ATOM 1693 C CA . LEU A 1 218 ? 5.991 7.845 2.040 1.00 94.19 218 LEU A CA 1
ATOM 1694 C C . LEU A 1 218 ? 6.086 6.997 3.321 1.00 94.19 218 LEU A C 1
ATOM 1696 O O . LEU A 1 218 ? 7.061 7.103 4.067 1.00 94.19 218 LEU A O 1
ATOM 1700 N N . SER A 1 219 ? 5.105 6.124 3.566 1.00 93.31 219 SER A N 1
ATOM 1701 C CA . SER A 1 219 ? 5.095 5.216 4.719 1.00 93.31 219 SER A CA 1
ATOM 1702 C C . SER A 1 219 ? 6.006 3.992 4.560 1.00 93.31 219 SER A C 1
ATOM 1704 O O . SER A 1 219 ? 6.365 3.376 5.565 1.00 93.31 219 SER A O 1
ATOM 1706 N N . LEU A 1 220 ? 6.417 3.646 3.330 1.00 93.12 220 LEU A N 1
ATOM 1707 C CA . LEU A 1 220 ? 7.288 2.498 3.068 1.00 93.12 220 LEU A CA 1
ATOM 1708 C C . LEU A 1 220 ? 8.672 2.726 3.690 1.00 93.12 220 LEU A C 1
ATOM 1710 O O . LEU A 1 220 ? 9.511 3.460 3.170 1.00 93.12 220 LEU A O 1
ATOM 1714 N N . LYS A 1 221 ? 8.932 2.042 4.802 1.00 89.94 221 LYS A N 1
ATOM 1715 C CA . LYS A 1 221 ? 10.251 1.931 5.429 1.00 89.94 221 LYS A CA 1
ATOM 1716 C C . LYS A 1 221 ? 10.608 0.445 5.513 1.00 89.94 221 LYS A C 1
ATOM 1718 O O . LYS A 1 221 ? 9.730 -0.338 5.872 1.00 89.94 221 LYS A O 1
ATOM 1723 N N . PRO A 1 222 ? 11.858 0.032 5.227 1.00 90.12 222 PRO A N 1
ATOM 1724 C CA . PRO A 1 222 ? 13.046 0.822 4.852 1.00 90.12 222 PRO A CA 1
ATOM 1725 C C . PRO A 1 222 ? 13.099 1.254 3.368 1.00 90.12 222 PRO A C 1
ATOM 1727 O O . PRO A 1 222 ? 12.306 0.805 2.543 1.00 90.12 222 PRO A O 1
ATOM 1730 N N . ARG A 1 223 ? 14.079 2.101 3.002 1.00 86.94 223 ARG A N 1
ATOM 1731 C CA . ARG A 1 223 ? 14.265 2.642 1.631 1.00 86.94 223 ARG A CA 1
ATOM 1732 C C . ARG A 1 223 ? 14.390 1.574 0.538 1.00 86.94 223 ARG A C 1
ATOM 1734 O O . ARG A 1 223 ? 14.024 1.826 -0.607 1.00 86.94 223 ARG A O 1
ATOM 1741 N N . SER A 1 224 ? 14.873 0.379 0.869 1.00 87.88 224 SER A N 1
ATOM 1742 C CA . SER A 1 224 ? 14.929 -0.750 -0.069 1.00 87.88 224 SER A CA 1
ATOM 1743 C C . SER A 1 224 ? 13.540 -1.163 -0.573 1.00 87.88 224 SER A C 1
ATOM 1745 O O . SER A 1 224 ? 13.390 -1.536 -1.738 1.00 87.88 224 SER A O 1
ATOM 1747 N N . VAL A 1 225 ? 12.504 -1.021 0.260 1.00 91.00 225 VAL A N 1
ATOM 1748 C CA . VAL A 1 225 ? 11.112 -1.305 -0.112 1.00 91.00 225 VAL A CA 1
ATOM 1749 C C . VAL A 1 225 ? 10.585 -0.241 -1.071 1.00 91.00 225 VAL A C 1
ATOM 1751 O O . VAL A 1 225 ? 9.993 -0.587 -2.090 1.00 91.00 225 VAL A O 1
ATOM 1754 N N . GLN A 1 226 ? 10.875 1.041 -0.820 1.00 93.50 226 GLN A N 1
ATOM 1755 C CA . GLN A 1 226 ? 10.551 2.129 -1.755 1.00 93.50 226 GLN A CA 1
ATOM 1756 C C . GLN A 1 226 ? 11.216 1.911 -3.117 1.00 93.50 226 GLN A C 1
ATOM 1758 O O . GLN A 1 226 ? 10.563 2.033 -4.149 1.00 93.50 226 GLN A O 1
ATOM 1763 N N . LYS A 1 227 ? 12.496 1.524 -3.125 1.00 92.00 227 LYS A N 1
ATOM 1764 C CA . LYS A 1 227 ? 13.239 1.200 -4.351 1.00 92.00 227 LYS A CA 1
ATOM 1765 C C . LYS A 1 227 ? 12.595 0.051 -5.120 1.00 92.00 227 LYS A C 1
ATOM 1767 O O . LYS A 1 227 ? 12.427 0.141 -6.332 1.00 92.00 227 LYS A O 1
ATOM 1772 N N . THR A 1 228 ? 12.201 -1.007 -4.414 1.00 93.38 228 THR A N 1
ATOM 1773 C CA . THR A 1 228 ? 11.520 -2.166 -5.007 1.00 93.38 228 THR A CA 1
ATOM 1774 C C . THR A 1 228 ? 10.159 -1.776 -5.576 1.00 93.38 228 THR A C 1
ATOM 1776 O O . THR A 1 228 ? 9.818 -2.181 -6.683 1.00 93.38 228 THR A O 1
ATOM 1779 N N . TRP A 1 229 ? 9.408 -0.934 -4.863 1.00 94.88 229 TRP A N 1
ATOM 1780 C CA . TRP A 1 229 ? 8.134 -0.406 -5.339 1.00 94.88 229 TRP A CA 1
ATOM 1781 C C . TRP A 1 229 ? 8.307 0.377 -6.645 1.00 94.88 229 TRP A C 1
ATOM 1783 O O . TRP A 1 229 ? 7.633 0.077 -7.628 1.00 94.88 229 TRP A O 1
ATOM 1793 N N . VAL A 1 230 ? 9.271 1.304 -6.697 1.00 94.56 230 VAL A N 1
ATOM 1794 C CA . VAL A 1 230 ? 9.577 2.078 -7.913 1.00 94.56 230 VAL A CA 1
ATOM 1795 C C . VAL A 1 230 ? 10.010 1.155 -9.052 1.00 94.56 230 VAL A C 1
ATOM 1797 O O . VAL A 1 230 ? 9.500 1.287 -10.160 1.00 94.56 230 VAL A O 1
ATOM 1800 N N . LYS A 1 231 ? 10.887 0.177 -8.786 1.00 92.88 231 LYS A N 1
ATOM 1801 C CA . LYS A 1 231 ? 11.325 -0.816 -9.781 1.00 92.88 231 LYS A CA 1
ATOM 1802 C C . LYS A 1 231 ? 10.144 -1.582 -10.375 1.00 92.88 231 LYS A C 1
ATOM 1804 O O . LYS A 1 231 ? 10.058 -1.727 -11.591 1.00 92.88 231 LYS A O 1
ATOM 1809 N N . ASN A 1 232 ? 9.222 -2.044 -9.533 1.00 93.50 232 ASN A N 1
ATOM 1810 C CA . ASN A 1 232 ? 8.028 -2.749 -9.989 1.00 93.50 232 ASN A CA 1
ATOM 1811 C C . ASN A 1 232 ? 7.151 -1.842 -10.856 1.00 93.50 232 ASN A C 1
ATOM 1813 O O . ASN A 1 232 ? 6.688 -2.280 -11.904 1.00 93.50 232 ASN A O 1
ATOM 1817 N N . LYS A 1 233 ? 6.993 -0.565 -10.483 1.00 93.88 233 LYS A N 1
ATOM 1818 C CA . LYS A 1 233 ? 6.244 0.401 -11.298 1.00 93.88 233 LYS A CA 1
ATOM 1819 C C . LYS A 1 233 ? 6.906 0.703 -12.634 1.00 93.88 233 LYS A C 1
ATOM 1821 O O . LYS A 1 233 ? 6.200 0.741 -13.635 1.00 93.88 233 LYS A O 1
ATOM 1826 N N . VAL A 1 234 ? 8.232 0.817 -12.686 1.00 91.31 234 VAL A N 1
ATOM 1827 C CA . VAL A 1 234 ? 8.967 0.899 -13.960 1.00 91.31 234 VAL A CA 1
ATOM 1828 C C . VAL A 1 234 ? 8.685 -0.340 -14.809 1.00 91.31 234 VAL A C 1
ATOM 1830 O O . VAL A 1 234 ? 8.274 -0.204 -15.955 1.00 91.31 234 VAL A O 1
ATOM 1833 N N . ASN A 1 235 ? 8.832 -1.541 -14.244 1.00 89.38 235 ASN A N 1
ATOM 1834 C CA . ASN A 1 235 ? 8.633 -2.798 -14.971 1.00 89.38 235 ASN A CA 1
ATOM 1835 C C . ASN A 1 235 ? 7.206 -2.966 -15.509 1.00 89.38 235 ASN A C 1
ATOM 1837 O O . ASN A 1 235 ? 7.037 -3.417 -16.638 1.00 89.38 235 ASN A O 1
ATOM 1841 N N . GLU A 1 236 ? 6.191 -2.564 -14.739 1.00 90.81 236 GLU A N 1
ATOM 1842 C CA . GLU A 1 236 ? 4.799 -2.523 -15.203 1.00 90.81 236 GLU A CA 1
ATOM 1843 C C . GLU A 1 236 ? 4.646 -1.613 -16.435 1.00 90.81 236 GLU A C 1
ATOM 1845 O O . GLU A 1 236 ? 3.928 -1.964 -17.369 1.00 90.81 236 GLU A O 1
ATOM 1850 N N . GLN A 1 237 ? 5.336 -0.465 -16.471 1.00 87.12 237 GLN A N 1
ATOM 1851 C CA . GLN A 1 237 ? 5.281 0.446 -17.620 1.00 87.12 237 GLN A CA 1
ATOM 1852 C C . GLN A 1 237 ? 6.107 -0.048 -18.815 1.00 87.12 237 GLN A C 1
ATOM 1854 O O . GLN A 1 237 ? 5.725 0.198 -19.956 1.00 87.12 237 GLN A O 1
ATOM 1859 N N . LEU A 1 238 ? 7.194 -0.795 -18.595 1.00 84.25 238 LEU A N 1
ATOM 1860 C CA . LEU A 1 238 ? 8.026 -1.330 -19.682 1.00 84.25 238 LEU A CA 1
ATOM 1861 C C . LEU A 1 238 ? 7.274 -2.285 -20.617 1.00 84.25 238 LEU A C 1
ATOM 1863 O O . LEU A 1 238 ? 7.633 -2.378 -21.788 1.00 84.25 238 LEU A O 1
ATOM 1867 N N . GLY A 1 239 ? 6.227 -2.959 -20.133 1.00 82.38 239 GLY A N 1
ATOM 1868 C CA . GLY A 1 239 ? 5.357 -3.782 -20.979 1.00 82.38 239 GLY A CA 1
ATOM 1869 C C . GLY A 1 239 ? 4.449 -2.975 -21.916 1.00 82.38 239 GLY A C 1
ATOM 1870 O O . GLY A 1 239 ? 3.966 -3.513 -22.907 1.00 82.38 239 GLY A O 1
ATOM 1871 N N . VAL A 1 240 ? 4.223 -1.694 -21.615 1.00 84.62 240 VAL A N 1
ATOM 1872 C CA . VAL A 1 240 ? 3.295 -0.805 -22.339 1.00 84.62 240 VAL A CA 1
ATOM 1873 C C . VAL A 1 240 ? 4.044 0.217 -23.205 1.00 84.62 240 VAL A C 1
ATOM 1875 O O . VAL A 1 240 ? 3.501 0.737 -24.182 1.00 84.62 240 VAL A O 1
ATOM 1878 N N . LEU A 1 241 ? 5.301 0.509 -22.868 1.00 82.19 241 LEU A N 1
ATOM 1879 C CA . LEU A 1 241 ? 6.127 1.475 -23.583 1.00 82.19 241 LEU A CA 1
ATOM 1880 C C . LEU A 1 241 ? 6.450 0.994 -25.004 1.00 82.19 241 LEU A C 1
ATOM 1882 O O . LEU A 1 241 ? 7.035 -0.065 -25.209 1.00 82.19 241 LEU A O 1
ATOM 1886 N N . ARG A 1 242 ? 6.090 1.827 -25.988 1.00 83.69 242 ARG A N 1
ATOM 1887 C CA . ARG A 1 242 ? 6.421 1.632 -27.412 1.00 83.69 242 ARG A CA 1
ATOM 1888 C C . ARG A 1 242 ? 7.817 2.138 -27.779 1.00 83.69 242 ARG A C 1
ATOM 1890 O O . ARG A 1 242 ? 8.318 1.810 -28.848 1.00 83.69 242 ARG A O 1
ATOM 1897 N N . ASP A 1 243 ? 8.406 2.967 -26.924 1.00 87.25 243 ASP A N 1
ATOM 1898 C CA . ASP A 1 243 ? 9.711 3.575 -27.155 1.00 87.25 243 ASP A CA 1
ATOM 1899 C C . ASP A 1 243 ? 10.829 2.643 -26.668 1.00 87.25 243 ASP A C 1
ATOM 1901 O O . ASP A 1 243 ? 11.002 2.419 -25.465 1.00 87.25 243 ASP A O 1
ATOM 1905 N N . GLU A 1 244 ? 11.588 2.097 -27.619 1.00 86.50 244 GLU A N 1
ATOM 1906 C CA . GLU A 1 244 ? 12.669 1.152 -27.337 1.00 86.50 244 GLU A CA 1
ATOM 1907 C C . GLU A 1 244 ? 13.868 1.822 -26.649 1.00 86.50 244 GLU A C 1
ATOM 1909 O O . GLU A 1 244 ? 14.550 1.168 -25.863 1.00 86.50 244 GLU A O 1
ATOM 1914 N N . GLN A 1 245 ? 14.114 3.122 -26.861 1.00 82.12 245 GLN A N 1
ATOM 1915 C CA . GLN A 1 245 ? 15.219 3.828 -26.199 1.00 82.12 245 GLN A CA 1
ATOM 1916 C C . GLN A 1 245 ? 14.951 3.978 -24.702 1.00 82.12 245 GLN A C 1
ATOM 1918 O O . GLN A 1 245 ? 15.820 3.687 -23.878 1.00 82.12 245 GLN A O 1
ATOM 1923 N N . LEU A 1 246 ? 13.717 4.342 -24.344 1.00 82.19 246 LEU A N 1
ATOM 1924 C CA . LEU A 1 246 ? 13.261 4.374 -22.952 1.00 82.19 246 LEU A CA 1
ATOM 1925 C C . LEU A 1 246 ? 13.342 2.991 -22.299 1.00 82.19 246 LEU A C 1
ATOM 1927 O O . LEU A 1 246 ? 13.735 2.865 -21.134 1.00 82.19 246 LEU A O 1
ATOM 1931 N N . ARG A 1 247 ? 13.014 1.945 -23.064 1.00 83.69 247 ARG A N 1
ATOM 1932 C CA . ARG A 1 247 ? 13.090 0.555 -22.612 1.00 83.69 247 ARG A CA 1
ATOM 1933 C C . ARG A 1 247 ? 14.528 0.125 -22.330 1.00 83.69 247 ARG A C 1
ATOM 1935 O O . ARG A 1 247 ? 14.808 -0.389 -21.248 1.00 83.69 247 ARG A O 1
ATOM 1942 N N . LEU A 1 248 ? 15.447 0.388 -23.258 1.00 84.50 248 LEU A N 1
ATOM 1943 C CA . LEU A 1 248 ? 16.872 0.086 -23.106 1.00 84.50 248 LEU A CA 1
ATOM 1944 C C . LEU A 1 248 ? 17.491 0.852 -21.934 1.00 84.50 248 LEU A C 1
ATOM 1946 O O . LEU A 1 248 ? 18.216 0.255 -21.138 1.00 84.50 248 LEU A O 1
ATOM 1950 N N . HIS A 1 249 ? 17.145 2.131 -21.768 1.00 83.88 249 HIS A N 1
ATOM 1951 C CA . HIS A 1 249 ? 17.604 2.928 -20.633 1.00 83.88 249 HIS A CA 1
ATOM 1952 C C . HIS A 1 249 ? 17.148 2.321 -19.297 1.00 83.88 249 HIS A C 1
ATOM 1954 O O . HIS A 1 249 ? 17.952 2.152 -18.383 1.00 83.88 249 HIS A O 1
ATOM 1960 N N . ALA A 1 250 ? 15.883 1.899 -19.185 1.00 85.12 250 ALA A N 1
ATOM 1961 C CA . ALA A 1 250 ? 15.377 1.269 -17.967 1.00 85.12 250 ALA A CA 1
ATOM 1962 C C . ALA A 1 250 ? 16.061 -0.074 -17.639 1.00 85.12 250 ALA A C 1
ATOM 1964 O O . ALA A 1 250 ? 16.316 -0.364 -16.468 1.00 85.12 250 ALA A O 1
ATOM 1965 N N . ILE A 1 251 ? 16.385 -0.880 -18.658 1.00 85.06 251 ILE A N 1
ATOM 1966 C CA . ILE A 1 251 ? 17.118 -2.154 -18.515 1.00 85.06 251 ILE A CA 1
ATOM 1967 C C . ILE A 1 251 ? 18.588 -1.910 -18.119 1.00 85.06 251 ILE A C 1
ATOM 1969 O O . ILE A 1 251 ? 19.192 -2.713 -17.397 1.00 85.06 251 ILE A O 1
ATOM 1973 N N . GLY A 1 252 ? 19.157 -0.786 -18.560 1.00 83.00 252 GLY A N 1
ATOM 1974 C CA . GLY A 1 252 ? 20.502 -0.326 -18.214 1.00 83.00 252 GLY A CA 1
ATOM 1975 C C . GLY A 1 252 ? 20.661 0.151 -16.766 1.00 83.00 252 GLY A C 1
ATOM 1976 O O . GLY A 1 252 ? 21.786 0.329 -16.306 1.00 83.00 252 GLY A O 1
ATOM 1977 N N . LEU A 1 253 ? 19.578 0.323 -16.005 1.00 85.69 253 LEU A N 1
ATOM 1978 C CA . LEU A 1 253 ? 19.662 0.767 -14.613 1.00 85.69 253 LEU A CA 1
ATOM 1979 C C . LEU A 1 253 ? 20.059 -0.379 -13.675 1.00 85.69 253 LEU A C 1
ATOM 1981 O O . LEU A 1 253 ? 19.404 -1.424 -13.621 1.00 85.69 253 LEU A O 1
ATOM 1985 N N . THR A 1 254 ? 21.099 -0.166 -12.860 1.00 85.38 254 THR A N 1
ATOM 1986 C CA . THR A 1 254 ? 21.383 -1.072 -11.739 1.00 85.38 254 THR A CA 1
ATOM 1987 C C . THR A 1 254 ? 20.516 -0.714 -10.540 1.00 85.38 254 THR A C 1
ATOM 1989 O O . THR A 1 254 ? 20.554 0.391 -9.994 1.00 85.38 254 THR A O 1
ATOM 1992 N N . TRP A 1 255 ? 19.732 -1.691 -10.091 1.00 84.31 255 TRP A N 1
ATOM 1993 C CA . TRP A 1 255 ? 18.919 -1.579 -8.881 1.00 84.31 255 TRP A CA 1
ATOM 1994 C C . TRP A 1 255 ? 19.628 -2.166 -7.652 1.00 84.31 255 TRP A C 1
ATOM 1996 O O . TRP A 1 255 ? 18.990 -2.371 -6.621 1.00 84.31 255 TRP A O 1
ATOM 2006 N N . GLU A 1 256 ? 20.939 -2.391 -7.714 1.00 78.25 256 GLU A N 1
ATOM 2007 C CA . GLU A 1 256 ? 21.742 -2.919 -6.603 1.00 78.25 256 GLU A CA 1
ATOM 2008 C C . GLU A 1 256 ? 22.258 -1.790 -5.691 1.00 78.25 256 GLU A C 1
ATOM 2010 O O . GLU A 1 256 ? 22.357 -0.634 -6.103 1.00 78.25 256 GLU A O 1
ATOM 2015 N N . GLY A 1 257 ? 22.490 -2.097 -4.412 1.00 69.75 257 GLY A N 1
ATOM 2016 C CA . GLY A 1 257 ? 23.020 -1.159 -3.414 1.00 69.75 257 GLY A CA 1
ATOM 2017 C C . GLY A 1 257 ? 21.985 -0.347 -2.618 1.00 69.75 257 GLY A C 1
ATOM 2018 O O . GLY A 1 257 ? 20.851 -0.108 -3.051 1.00 69.75 257 GLY A O 1
ATOM 2019 N N . ASP A 1 258 ? 22.420 0.105 -1.440 1.00 59.00 258 ASP A N 1
ATOM 2020 C CA . ASP A 1 258 ? 21.547 0.511 -0.331 1.00 59.00 258 ASP A CA 1
ATOM 2021 C C . ASP A 1 258 ? 20.843 1.859 -0.473 1.00 59.00 258 ASP A C 1
ATOM 2023 O O . ASP A 1 258 ? 19.998 2.193 0.362 1.00 59.00 258 ASP A O 1
ATOM 2027 N N . SER A 1 259 ? 21.159 2.704 -1.460 1.00 56.88 259 SER A N 1
ATOM 2028 C CA . SER A 1 259 ? 20.519 4.036 -1.471 1.00 56.88 259 SER A CA 1
ATOM 2029 C C . SER A 1 259 ? 20.464 4.794 -2.785 1.00 56.88 259 SER A C 1
ATOM 2031 O O . SER A 1 259 ? 19.679 5.732 -2.876 1.00 56.88 259 SER A O 1
ATOM 2033 N N . LYS A 1 260 ? 21.291 4.470 -3.780 1.00 68.62 260 LYS A N 1
ATOM 2034 C CA . LYS A 1 260 ? 21.380 5.281 -4.999 1.00 68.62 260 LYS A CA 1
ATOM 2035 C C . LYS A 1 260 ? 21.344 4.374 -6.214 1.00 68.62 260 LYS A C 1
ATOM 2037 O O . LYS A 1 260 ? 22.129 3.432 -6.288 1.00 68.62 260 LYS A O 1
ATOM 2042 N N . LEU A 1 261 ? 20.414 4.642 -7.128 1.00 76.00 261 LEU A N 1
ATOM 2043 C CA . LEU A 1 261 ? 20.490 4.075 -8.468 1.00 76.00 261 LEU A CA 1
ATOM 2044 C C . LEU A 1 261 ? 21.762 4.578 -9.127 1.00 76.00 261 LEU A C 1
ATOM 2046 O O . LEU A 1 261 ? 22.071 5.768 -9.063 1.00 76.00 261 LEU A O 1
ATOM 2050 N N . LYS A 1 262 ? 22.483 3.648 -9.737 1.00 78.94 262 LYS A N 1
ATOM 2051 C CA . LYS A 1 262 ? 23.596 3.950 -10.619 1.00 78.94 262 LYS A CA 1
ATOM 2052 C C . LYS A 1 262 ? 23.206 3.469 -12.004 1.00 78.94 262 LYS A C 1
ATOM 2054 O O . LYS A 1 262 ? 22.638 2.381 -12.157 1.00 78.94 262 LYS A O 1
ATOM 2059 N N . GLU A 1 263 ? 23.495 4.284 -13.003 1.00 72.81 263 GLU A N 1
ATOM 2060 C CA . GLU A 1 263 ? 23.528 3.794 -14.373 1.00 72.81 263 GLU A CA 1
ATOM 2061 C C . GLU A 1 263 ? 24.546 2.648 -14.418 1.00 72.81 263 GLU A C 1
ATOM 2063 O O . GLU A 1 263 ? 25.563 2.719 -13.716 1.00 72.81 263 GLU A O 1
ATOM 2068 N N . LYS A 1 264 ? 24.257 1.550 -15.137 1.00 74.56 264 LYS A N 1
ATOM 2069 C CA . LYS A 1 264 ? 25.322 0.592 -15.446 1.00 74.56 264 LYS A CA 1
ATOM 2070 C C . LYS A 1 264 ? 26.380 1.406 -16.161 1.00 74.56 264 LYS A C 1
ATOM 2072 O O . LYS A 1 264 ? 26.140 1.851 -17.278 1.00 74.56 264 LYS A O 1
ATOM 2077 N N . GLU A 1 265 ? 27.503 1.634 -15.491 1.00 71.75 265 GLU A N 1
ATOM 2078 C CA . GLU A 1 265 ? 28.705 2.118 -16.140 1.00 71.75 265 GLU A CA 1
ATOM 2079 C C . GLU A 1 265 ? 28.925 1.121 -17.271 1.00 71.75 265 GLU A C 1
ATOM 2081 O O . GLU A 1 265 ? 29.150 -0.066 -17.014 1.00 71.75 265 GLU A O 1
ATOM 2086 N N . GLN A 1 266 ? 28.632 1.546 -18.505 1.00 57.59 266 GLN A N 1
ATOM 2087 C CA . GLN A 1 266 ? 28.844 0.706 -19.666 1.00 57.59 266 GLN A CA 1
ATOM 2088 C C . GLN A 1 266 ? 30.327 0.402 -19.619 1.00 57.59 266 GLN A C 1
ATOM 2090 O O . GLN A 1 266 ? 31.150 1.284 -19.857 1.00 57.59 266 GLN A O 1
ATOM 2095 N N . VAL A 1 267 ? 30.660 -0.818 -19.203 1.00 50.22 267 VAL A N 1
ATOM 2096 C CA . VAL A 1 267 ? 32.015 -1.322 -19.295 1.00 50.22 267 VAL A CA 1
ATOM 2097 C C . VAL A 1 267 ? 32.322 -1.218 -20.777 1.00 50.22 267 VAL A C 1
ATOM 2099 O O . VAL A 1 267 ? 31.749 -1.941 -21.591 1.00 50.22 267 VAL A O 1
ATOM 2102 N N . ALA A 1 268 ? 33.141 -0.232 -21.127 1.00 48.78 268 ALA A N 1
ATOM 2103 C CA . ALA A 1 268 ? 33.634 0.007 -22.468 1.00 48.78 268 ALA A CA 1
ATOM 2104 C C . ALA A 1 268 ? 34.641 -1.097 -22.849 1.00 48.78 268 ALA A C 1
ATOM 2106 O O . ALA A 1 268 ? 35.754 -0.815 -23.272 1.00 48.78 268 ALA A O 1
ATOM 2107 N N . GLU A 1 269 ? 34.264 -2.362 -22.662 1.00 48.06 269 GLU A N 1
ATOM 2108 C CA . GLU A 1 269 ? 34.961 -3.552 -23.146 1.00 48.06 269 GLU A CA 1
ATOM 2109 C C . GLU A 1 269 ? 34.280 -4.004 -24.437 1.00 48.06 269 GLU A C 1
ATOM 2111 O O . GLU A 1 269 ? 33.622 -5.033 -24.493 1.00 48.06 269 GLU A O 1
ATOM 2116 N N . PHE A 1 270 ? 34.390 -3.184 -25.478 1.00 49.31 270 PHE A N 1
ATOM 2117 C CA . PHE A 1 270 ? 34.327 -3.646 -26.864 1.00 49.31 270 PHE A CA 1
ATOM 2118 C C . PHE A 1 270 ? 35.090 -2.647 -27.740 1.00 49.31 270 PHE A C 1
ATOM 2120 O O . PHE A 1 270 ? 34.512 -1.953 -28.574 1.00 49.31 270 PHE A O 1
ATOM 2127 N N . LEU A 1 271 ? 36.403 -2.571 -27.506 1.00 40.75 271 LEU A N 1
ATOM 2128 C CA . LEU A 1 271 ? 37.419 -2.279 -28.519 1.00 40.75 271 LEU A CA 1
ATOM 2129 C C . LEU A 1 271 ? 38.639 -3.163 -28.257 1.00 40.75 271 LEU A C 1
ATOM 2131 O O . LEU A 1 271 ? 39.135 -3.139 -27.109 1.00 40.75 271 LEU A O 1
#

Radius of gyration: 34.42 Å; chains: 1; bounding box: 104×63×95 Å

Secondary structure (DSSP, 8-state):
--------------------------HHHHHHHTTSTTHHHHHHHHHHHHTSTTEEE-TTS-EEE-HHHHHHHHHH-TTGGGGGTSPPTTHHHHHHHHS-----SS----HHHHHHHHHTTS--------------------------------HHHHHHHHHHHHHHHHHHHHHHHHS-HHHHHHHHHHHHTTTS-HHHHHHHHGGGGSHHHHHHHHH--SHHHHHHHHHHHHHHHHTT---HHHHHHHHTEE--SSS--EE--------

Sequence (271 aa):
MELNAYSVADVNSLSSIADASVVSINVYGVANAWREPGCKADWKVWQELNNLSGFAVNEFGVVVGDSQALIEYFEKHPDARKYRTKPLAYEDLHRRLFDGVIANGAGARDIDQLIAATVEGNSEEDSDEAETLGPRKRRAETSTAAERSRKKMTSADKLSKQVGNMAAEIGGLAEALLKDPQQEAIDYFMRTYSVLDYCLKMLIAERFESPFVAKLYLSLKPRSVQKTWVKNKVNEQLGVLRDEQLRLHAIGLTWEGDSKLKEKEQVAEFL

Organism: NCBI:txid565426